Protein AF-A0A415ZIB2-F1 (afdb_monomer)

Solvent-accessible surface area (backbone atoms only — not comparable to full-atom values): 13198 Å² total; per-residue (Å²): 128,62,86,54,95,60,56,45,34,24,25,58,50,39,57,54,48,59,74,75,55,83,77,58,91,57,60,76,47,75,46,52,32,91,81,59,44,72,39,39,57,60,78,50,44,79,46,74,49,81,45,67,46,97,86,53,57,30,34,36,40,40,37,30,40,29,27,87,60,100,53,81,46,72,43,59,21,28,38,37,36,24,68,44,52,63,76,63,40,56,50,48,54,53,45,48,50,52,52,50,50,52,53,46,53,50,53,42,72,77,42,40,60,42,18,49,45,48,32,32,42,41,25,27,20,42,94,91,65,50,74,79,51,74,47,80,25,85,39,70,85,61,35,53,62,48,48,68,56,37,50,75,81,17,72,27,25,42,41,31,38,45,64,82,73,46,55,38,23,36,34,72,42,98,85,73,46,81,44,81,28,76,38,64,66,59,42,52,47,59,48,54,54,51,48,52,59,46,46,75,73,54,70,78,82,71,80,79,80,80,79,81,82,84,82,87,89,82,90,79,88,85,82,87,80,89,86,131

Mean predicted aligned error: 10.61 Å

Sequence (228 aa):
MRTQQNPYMTGDFFTMICKQIEFPKIVETSVPDAKSRPITRADGVFYSRIDQNWTGDSIRLDVWLEYPAPKNRAVRLGTFLTRGRGPHAMRDMARLMADFMYVAGRFIKTHPEDFQWEGYRVSGITEDGTSSGTVYCDRVCTAMPQVVKLLKTNPYVQFFDDKEQEACYFRMGTNGMLSEYGTLEACQKAAQDAIRESEAKNPAESPEEECRPEAEETAKEEKEESEK

Secondary structure (DSSP, 8-state):
----SSPPBHHHHHHHHHTTSPPPTT--EEEE-SS--B---TTPEEEEEEEE-TTSS-EEEEEEEEE-SSS-EEEEEEEEEE---HHHHHHHHHHHHHHHHHHHHHHHHH-GGGG--SSEEEEEE-TTS-EEEEEEESSHHHHHHHHHHHTTT-SEEEEEETTTTEEEEEEE-TTS-EEEESSHHHHHHHHHHHHHHHHTTSPPPPPP--PPPP--------------

Radius of gyration: 34.83 Å; Cα contacts (8 Å, |Δi|>4): 361; chains: 1; bounding box: 124×32×78 Å

Foldseek 3Di:
DAPDPFFDKLQNLLVVLVVVDDADPQWPDKFFDPVIDGQAALQWDKDWDWDQDPVQQKIKIWIWTFDPPPHTDTDTSIMTMGSDGDDVVVVSSVVVSVSSNVSSNVVCVVRVVSNHQFFKKKFAAALVRDTPDIDTDRDPVRRVVVQLVSLVPHQKMWMAGSNVRAIKMWGQDPVRDIDIGRDPVVSSVVVVVSVVVVCVVPPDDDDPPDDDDDDDDDDDDDDDDDDD

pLDDT: mean 85.43, std 17.57, range [32.5, 98.0]

Nearest PDB structures (foldseek):
  8gpw-assembly1_B  TM=4.541E-01  e=5.951E-01  Klebsiella pneumoniae
  7lc4-assembly1_A  TM=4.498E-01  e=5.618E-01  Pseudomonas aeruginosa
  7atm-assembly1_A  TM=3.953E-01  e=7.076E-01  Pseudomonas aeruginosa PAO1
  6vot-assembly1_A  TM=3.333E-01  e=1.000E+00  Pseudomonas aeruginosa
  4pn1-assembly3_A  TM=1.105E-01  e=8.968E+00  Schizosaccharomyces pombe

Structure (mmCIF, N/CA/C/O backbone):
data_AF-A0A415ZIB2-F1
#
_entry.id   AF-A0A415ZIB2-F1
#
loop_
_atom_site.group_PDB
_atom_site.id
_atom_site.type_symbol
_atom_site.label_atom_id
_atom_site.label_alt_id
_atom_site.label_comp_id
_atom_site.label_asym_id
_atom_site.label_entity_id
_atom_site.label_seq_id
_atom_site.pdbx_PDB_ins_code
_atom_site.Cartn_x
_atom_site.Cartn_y
_atom_site.Cartn_z
_atom_site.occupancy
_atom_site.B_iso_or_equiv
_atom_site.auth_seq_id
_atom_site.auth_comp_id
_atom_site.auth_asym_id
_atom_site.auth_atom_id
_atom_site.pdbx_PDB_model_num
ATOM 1 N N . MET A 1 1 ? -9.506 -10.131 1.964 1.00 63.78 1 MET A N 1
ATOM 2 C CA . MET A 1 1 ? -8.752 -10.702 3.105 1.00 63.78 1 MET A CA 1
ATOM 3 C C . MET A 1 1 ? -7.304 -10.837 2.682 1.00 63.78 1 MET A C 1
ATOM 5 O O . MET A 1 1 ? -7.093 -11.137 1.511 1.00 63.78 1 MET A O 1
ATOM 9 N N . ARG A 1 2 ? -6.334 -10.640 3.593 1.00 79.75 2 ARG A N 1
ATOM 10 C CA . ARG A 1 2 ? -4.908 -10.743 3.235 1.00 79.75 2 ARG A CA 1
ATOM 11 C C . ARG A 1 2 ? -4.611 -12.114 2.630 1.00 79.75 2 ARG A C 1
ATOM 13 O O . ARG A 1 2 ? -4.976 -13.134 3.212 1.00 79.75 2 ARG A O 1
ATOM 20 N N . THR A 1 3 ? -3.959 -12.120 1.474 1.00 83.38 3 THR A N 1
ATOM 21 C CA . THR A 1 3 ? -3.358 -13.311 0.865 1.00 83.38 3 THR A CA 1
ATOM 22 C C . THR A 1 3 ? -1.934 -13.522 1.379 1.00 83.38 3 THR A C 1
ATOM 24 O O . THR A 1 3 ? -1.457 -14.655 1.430 1.00 83.38 3 THR A O 1
ATOM 27 N N . GLN A 1 4 ? -1.258 -12.442 1.788 1.00 84.81 4 GLN A N 1
ATOM 28 C CA . GLN A 1 4 ? 0.107 -12.471 2.297 1.00 84.81 4 GLN A CA 1
ATOM 29 C C . GLN A 1 4 ? 0.151 -12.606 3.822 1.00 84.81 4 GLN A C 1
ATOM 31 O O . GLN A 1 4 ? -0.577 -11.939 4.554 1.00 84.81 4 GLN A O 1
ATOM 36 N N . GLN A 1 5 ? 1.073 -13.442 4.306 1.00 86.69 5 GLN A N 1
ATOM 37 C CA . GLN A 1 5 ? 1.375 -13.595 5.737 1.00 86.69 5 GLN A CA 1
ATOM 38 C C . GLN A 1 5 ? 2.375 -12.551 6.261 1.00 86.69 5 GLN A C 1
ATOM 40 O O . GLN A 1 5 ? 2.518 -12.399 7.468 1.00 86.69 5 GLN A O 1
ATOM 45 N N . ASN A 1 6 ? 3.076 -11.851 5.365 1.00 89.81 6 ASN A N 1
ATOM 46 C CA . ASN A 1 6 ? 4.077 -10.831 5.677 1.00 89.81 6 ASN A CA 1
ATOM 47 C C . ASN A 1 6 ? 3.995 -9.691 4.642 1.00 89.81 6 ASN A C 1
ATOM 49 O O . ASN A 1 6 ? 3.543 -9.941 3.521 1.00 89.81 6 ASN A O 1
ATOM 53 N N . PRO A 1 7 ? 4.475 -8.472 4.952 1.00 92.88 7 PRO A N 1
ATOM 54 C CA . PRO A 1 7 ? 4.560 -7.395 3.969 1.00 92.88 7 PRO A CA 1
ATOM 55 C C . PRO A 1 7 ? 5.427 -7.781 2.764 1.00 92.88 7 PRO A C 1
ATOM 57 O O . PRO A 1 7 ? 6.513 -8.343 2.929 1.00 92.88 7 PRO A O 1
ATOM 60 N N . TYR A 1 8 ? 5.004 -7.404 1.555 1.00 94.94 8 TYR A N 1
ATOM 61 C CA . TYR A 1 8 ? 5.841 -7.538 0.361 1.00 94.94 8 TYR A CA 1
ATOM 62 C C . TYR A 1 8 ? 7.159 -6.776 0.534 1.00 94.94 8 TYR A C 1
ATOM 64 O O . TYR A 1 8 ? 7.156 -5.583 0.829 1.00 94.94 8 TYR A O 1
ATOM 72 N N . MET A 1 9 ? 8.294 -7.424 0.288 1.00 95.19 9 MET A N 1
ATOM 73 C CA . MET A 1 9 ? 9.591 -6.746 0.251 1.00 95.19 9 MET A CA 1
ATOM 74 C C . MET A 1 9 ? 9.794 -6.054 -1.107 1.00 95.19 9 MET A C 1
ATOM 76 O O . MET A 1 9 ? 9.383 -6.580 -2.142 1.00 95.19 9 MET A O 1
ATOM 80 N N . THR A 1 10 ? 10.431 -4.879 -1.141 1.00 95.19 10 THR A N 1
ATOM 81 C CA . THR A 1 10 ? 10.502 -4.044 -2.357 1.00 95.19 10 THR A CA 1
ATOM 82 C C . THR A 1 10 ? 11.149 -4.733 -3.554 1.00 95.19 10 THR A C 1
ATOM 84 O O . THR A 1 10 ? 10.656 -4.577 -4.672 1.00 95.19 10 THR A O 1
ATOM 87 N N . GLY A 1 11 ? 12.203 -5.524 -3.333 1.00 94.50 11 GLY A N 1
ATOM 88 C CA . GLY A 1 11 ? 12.846 -6.298 -4.396 1.00 94.50 11 GLY A CA 1
ATOM 89 C C . GLY A 1 11 ? 11.979 -7.443 -4.932 1.00 94.50 11 GLY A C 1
ATOM 90 O O . GLY A 1 11 ? 11.960 -7.691 -6.140 1.00 94.50 11 GLY A O 1
ATOM 91 N N . ASP A 1 12 ? 11.203 -8.094 -4.063 1.00 95.19 12 ASP A N 1
ATOM 92 C CA . ASP A 1 12 ? 10.299 -9.183 -4.446 1.00 95.19 12 ASP A CA 1
ATOM 93 C C . ASP A 1 12 ? 9.076 -8.642 -5.187 1.00 95.19 12 ASP A C 1
ATOM 95 O O . ASP A 1 12 ? 8.708 -9.173 -6.234 1.00 95.19 12 ASP A O 1
ATOM 99 N N . PHE A 1 13 ? 8.507 -7.524 -4.722 1.00 96.81 13 PHE A N 1
ATOM 100 C CA . PHE A 1 13 ? 7.438 -6.806 -5.418 1.00 96.81 13 PHE A CA 1
ATOM 101 C C . PHE A 1 13 ? 7.885 -6.335 -6.809 1.00 96.81 13 PHE A C 1
ATOM 103 O O . PHE A 1 13 ? 7.198 -6.602 -7.793 1.00 96.81 13 PHE A O 1
ATOM 110 N N . PHE A 1 14 ? 9.068 -5.718 -6.924 1.00 97.62 14 PHE A N 1
ATOM 111 C CA . PHE A 1 14 ? 9.652 -5.345 -8.217 1.00 97.62 14 PHE A CA 1
ATOM 112 C C . PHE A 1 14 ? 9.785 -6.555 -9.151 1.00 97.62 14 PHE A C 1
ATOM 114 O O . PHE A 1 14 ? 9.327 -6.511 -10.293 1.00 97.62 14 PHE A O 1
ATOM 121 N N . THR A 1 15 ? 10.351 -7.656 -8.652 1.00 97.06 15 THR A N 1
ATOM 122 C CA . THR A 1 15 ? 10.557 -8.898 -9.416 1.00 97.06 15 THR A CA 1
ATOM 123 C C . THR A 1 15 ? 9.233 -9.568 -9.807 1.00 97.06 15 THR A C 1
ATOM 125 O O . THR A 1 15 ? 9.143 -10.197 -10.860 1.00 97.06 15 THR A O 1
ATOM 128 N N . MET A 1 16 ? 8.194 -9.430 -8.984 1.00 96.81 16 MET A N 1
ATOM 129 C CA . MET A 1 16 ? 6.848 -9.948 -9.225 1.00 96.81 16 MET A CA 1
ATOM 130 C C . MET A 1 16 ? 6.112 -9.140 -10.306 1.00 96.81 16 MET A C 1
ATOM 132 O O . MET A 1 16 ? 5.567 -9.740 -11.231 1.00 96.81 16 MET A O 1
ATOM 136 N N . ILE A 1 17 ? 6.178 -7.803 -10.271 1.00 97.88 17 ILE A N 1
ATOM 137 C CA . ILE A 1 17 ? 5.617 -6.942 -11.329 1.00 97.88 17 ILE A CA 1
ATOM 138 C C . ILE A 1 17 ? 6.385 -7.102 -12.649 1.00 97.88 17 ILE A C 1
ATOM 140 O O . ILE A 1 17 ? 5.765 -7.159 -13.708 1.00 97.88 17 ILE A O 1
ATOM 144 N N . CYS A 1 18 ? 7.712 -7.271 -12.613 1.00 97.62 18 CYS A N 1
ATOM 145 C CA . CYS A 1 18 ? 8.517 -7.524 -13.816 1.00 97.62 18 CYS A CA 1
ATOM 146 C C . CYS A 1 18 ? 8.092 -8.786 -14.592 1.00 97.62 18 CYS A C 1
ATOM 148 O O . CYS A 1 18 ? 8.326 -8.859 -15.792 1.00 97.62 18 CYS A O 1
ATOM 150 N N . LYS A 1 19 ? 7.443 -9.763 -13.943 1.00 97.06 19 LYS A N 1
ATOM 151 C CA . LYS A 1 19 ? 6.894 -10.969 -14.596 1.00 97.06 19 LYS A CA 1
ATOM 152 C C . LYS A 1 19 ? 5.526 -10.745 -15.260 1.00 97.06 19 LYS A C 1
ATOM 154 O O . LYS A 1 19 ? 5.019 -11.663 -15.897 1.00 97.06 19 LYS A O 1
ATOM 159 N N . GLN A 1 20 ? 4.920 -9.568 -15.092 1.00 97.12 20 GLN A N 1
ATOM 160 C CA . GLN A 1 20 ? 3.583 -9.217 -15.594 1.00 97.12 20 GLN A CA 1
ATOM 161 C C . GLN A 1 20 ? 3.601 -8.152 -16.707 1.00 97.12 20 GLN A C 1
ATOM 163 O O . GLN A 1 20 ? 2.538 -7.736 -17.164 1.00 97.12 20 GLN A O 1
ATOM 168 N N . ILE A 1 21 ? 4.783 -7.702 -17.144 1.00 96.56 21 ILE A N 1
ATOM 169 C CA . ILE A 1 21 ? 4.961 -6.685 -18.193 1.00 96.56 21 ILE A CA 1
ATOM 170 C C . ILE A 1 21 ? 5.890 -7.201 -19.296 1.00 96.56 21 ILE A C 1
ATOM 172 O O . ILE A 1 21 ? 6.821 -7.958 -19.028 1.00 96.56 21 ILE A O 1
ATOM 176 N N . GLU A 1 22 ? 5.659 -6.781 -20.541 1.00 95.25 22 GLU A N 1
ATOM 177 C CA . GLU A 1 22 ? 6.576 -7.076 -21.645 1.00 95.25 22 GLU A CA 1
ATOM 178 C C . GLU A 1 22 ? 7.779 -6.123 -21.590 1.00 95.25 22 GLU A C 1
ATOM 180 O O . GLU A 1 22 ? 7.625 -4.905 -21.504 1.00 95.25 22 GLU A O 1
ATOM 185 N N . PHE A 1 23 ? 8.997 -6.667 -21.635 1.00 95.00 23 PHE A N 1
ATOM 186 C CA . PHE A 1 23 ? 10.210 -5.852 -21.685 1.00 95.00 23 PHE A CA 1
ATOM 187 C C . PHE A 1 23 ? 10.530 -5.466 -23.137 1.00 95.00 23 PHE A C 1
ATOM 189 O O . PHE A 1 23 ? 10.667 -6.352 -23.986 1.00 95.00 23 PHE A O 1
ATOM 196 N N . PRO A 1 24 ? 10.765 -4.175 -23.441 1.00 94.38 24 PRO A N 1
ATOM 197 C CA . PRO A 1 24 ? 11.360 -3.780 -24.710 1.00 94.38 24 PRO A CA 1
ATOM 198 C C . PRO A 1 24 ? 12.691 -4.507 -24.939 1.00 94.38 24 PRO A C 1
ATOM 200 O O . PRO A 1 24 ? 13.533 -4.557 -24.045 1.00 94.38 24 PRO A O 1
ATOM 203 N N . LYS A 1 25 ? 12.930 -5.003 -26.161 1.00 95.00 25 LYS A N 1
ATOM 204 C CA . LYS A 1 25 ? 14.112 -5.823 -26.526 1.00 95.00 25 LYS A CA 1
ATOM 205 C C . LYS A 1 25 ? 15.481 -5.166 -26.279 1.00 95.00 25 LYS A C 1
ATOM 207 O O . LYS A 1 25 ? 16.504 -5.824 -26.419 1.00 95.00 25 LYS A O 1
ATOM 212 N N . ILE A 1 26 ? 15.504 -3.873 -25.956 1.00 94.19 26 ILE A N 1
ATOM 213 C CA . ILE A 1 26 ? 16.706 -3.128 -25.573 1.00 94.19 26 ILE A CA 1
ATOM 214 C C . ILE A 1 26 ? 17.100 -3.330 -24.102 1.00 94.19 26 ILE A C 1
ATOM 216 O O . ILE A 1 26 ? 18.241 -3.037 -23.754 1.00 94.19 26 ILE A O 1
ATOM 220 N N . VAL A 1 27 ? 16.188 -3.769 -23.227 1.00 96.25 27 VAL A N 1
ATOM 221 C CA . VAL A 1 27 ? 16.458 -3.945 -21.792 1.00 96.25 27 VAL A CA 1
ATOM 222 C C . VAL A 1 27 ? 17.421 -5.113 -21.611 1.00 96.25 27 VAL A C 1
ATOM 224 O O . VAL A 1 27 ? 17.086 -6.256 -21.908 1.00 96.25 27 VAL A O 1
ATOM 227 N N . GLU A 1 28 ? 18.619 -4.827 -21.109 1.00 95.25 28 GLU A N 1
ATOM 228 C CA . GLU A 1 28 ? 19.650 -5.845 -20.882 1.00 95.25 28 GLU A CA 1
ATOM 229 C C . GLU A 1 28 ? 19.491 -6.517 -19.515 1.00 95.25 28 GLU A C 1
ATOM 231 O O . GLU A 1 28 ? 19.853 -7.678 -19.342 1.00 95.25 28 GLU A O 1
ATOM 236 N N . THR A 1 29 ? 18.979 -5.782 -18.522 1.00 95.06 29 THR A N 1
ATOM 237 C CA . THR A 1 29 ? 18.743 -6.307 -17.175 1.00 95.06 29 THR A CA 1
ATOM 238 C C . THR A 1 29 ? 17.732 -5.465 -16.392 1.00 95.06 29 THR A C 1
ATOM 240 O O . THR A 1 29 ? 17.657 -4.242 -16.546 1.00 95.06 29 THR A O 1
ATOM 243 N N . SER A 1 30 ? 16.976 -6.141 -15.526 1.00 96.38 30 SER A N 1
ATOM 244 C CA . SER A 1 30 ? 16.147 -5.569 -14.465 1.00 96.38 30 SER A CA 1
ATOM 245 C C . SER A 1 30 ? 16.695 -6.029 -13.112 1.00 96.38 30 SER A C 1
ATOM 247 O O . SER A 1 30 ? 16.762 -7.232 -12.855 1.00 96.38 30 SER A O 1
ATOM 249 N N . VAL A 1 31 ? 17.069 -5.092 -12.245 1.00 96.62 31 VAL A N 1
ATOM 250 C CA . VAL A 1 31 ? 17.738 -5.356 -10.964 1.00 96.62 31 VAL A CA 1
ATOM 251 C C . VAL A 1 31 ? 16.868 -4.817 -9.817 1.00 96.62 31 VAL A C 1
ATOM 253 O O . VAL A 1 31 ? 16.607 -3.613 -9.798 1.00 96.62 31 VAL A O 1
ATOM 256 N N . PRO A 1 32 ? 16.404 -5.653 -8.867 1.00 97.06 32 PRO A N 1
ATOM 257 C CA . PRO A 1 32 ? 15.714 -5.178 -7.665 1.00 97.06 32 PRO A CA 1
ATOM 258 C C . PRO A 1 32 ? 16.660 -4.364 -6.770 1.00 97.06 32 PRO A C 1
ATOM 260 O O . PRO A 1 32 ? 17.875 -4.569 -6.796 1.00 97.06 32 PRO A O 1
ATOM 263 N N . ASP A 1 33 ? 16.134 -3.443 -5.956 1.00 93.94 33 ASP A N 1
ATOM 264 C CA . ASP A 1 33 ? 17.010 -2.653 -5.083 1.00 93.94 33 ASP A CA 1
ATOM 265 C C . ASP A 1 33 ? 17.642 -3.506 -3.970 1.00 93.94 33 ASP A C 1
ATOM 267 O O . ASP A 1 33 ? 16.963 -4.213 -3.223 1.00 93.94 33 ASP A O 1
ATOM 271 N N . ALA A 1 34 ? 18.966 -3.396 -3.830 1.00 89.00 34 ALA A N 1
ATOM 272 C CA . ALA A 1 34 ? 19.745 -4.182 -2.877 1.00 89.00 34 ALA A CA 1
ATOM 273 C C . ALA A 1 34 ? 19.431 -3.861 -1.402 1.00 89.00 34 ALA A C 1
ATOM 275 O O . ALA A 1 34 ? 19.746 -4.662 -0.524 1.00 89.00 34 ALA A O 1
ATOM 276 N N . LYS A 1 35 ? 18.814 -2.710 -1.097 1.00 89.56 35 LYS A N 1
ATOM 277 C CA . LYS A 1 35 ? 18.386 -2.331 0.260 1.00 89.56 35 LYS A CA 1
ATOM 278 C C . LYS A 1 35 ? 16.895 -2.609 0.446 1.00 89.56 35 LYS A C 1
ATOM 280 O O . LYS A 1 35 ? 16.150 -1.717 0.859 1.00 89.56 35 LYS A O 1
ATOM 285 N N . SER A 1 36 ? 16.498 -3.844 0.136 1.00 85.00 36 SER A N 1
ATOM 286 C CA . SER A 1 36 ? 15.122 -4.344 0.209 1.00 85.00 36 SER A CA 1
ATOM 287 C C . SER A 1 36 ? 14.453 -4.001 1.548 1.00 85.00 36 SER A C 1
ATOM 289 O O . SER A 1 36 ? 15.056 -4.153 2.613 1.00 85.00 36 SER A O 1
ATOM 291 N N . ARG A 1 37 ? 13.210 -3.506 1.504 1.00 91.31 37 ARG A N 1
ATOM 292 C CA . ARG A 1 37 ? 12.415 -3.113 2.687 1.00 91.31 37 ARG A CA 1
ATOM 293 C C . ARG A 1 37 ? 10.980 -3.616 2.562 1.00 91.31 37 ARG A C 1
ATOM 295 O O . ARG A 1 37 ? 10.519 -3.746 1.432 1.00 91.31 37 ARG A O 1
ATOM 302 N N . PRO A 1 38 ? 10.243 -3.806 3.667 1.00 93.00 38 PRO A N 1
ATOM 303 C CA . PRO A 1 38 ? 8.819 -4.099 3.587 1.00 93.00 38 PRO A CA 1
ATOM 304 C C . PRO A 1 38 ? 8.029 -2.902 3.024 1.00 93.00 38 PRO A C 1
ATOM 306 O O . PRO A 1 38 ? 8.335 -1.738 3.316 1.00 93.00 38 PRO A O 1
ATOM 309 N N . ILE A 1 39 ? 7.016 -3.208 2.216 1.00 93.06 39 ILE A N 1
ATOM 310 C CA . ILE A 1 39 ? 5.984 -2.308 1.695 1.00 93.06 39 ILE A CA 1
ATOM 311 C C . ILE A 1 39 ? 4.765 -2.464 2.608 1.00 93.06 39 ILE A C 1
ATOM 313 O O . ILE A 1 39 ? 4.066 -3.473 2.561 1.00 93.06 39 ILE A O 1
ATOM 317 N N . THR A 1 40 ? 4.555 -1.479 3.478 1.00 91.12 40 THR A N 1
ATOM 318 C CA . THR A 1 40 ? 3.659 -1.578 4.643 1.00 91.12 40 THR A CA 1
ATOM 319 C C . THR A 1 40 ? 2.428 -0.675 4.578 1.00 91.12 40 THR A C 1
ATOM 321 O O . THR A 1 40 ? 1.580 -0.747 5.468 1.00 91.12 40 THR A O 1
ATOM 324 N N . ARG A 1 41 ? 2.304 0.162 3.536 1.00 89.44 41 ARG A N 1
ATOM 325 C CA . ARG A 1 41 ? 1.105 0.970 3.265 1.00 89.44 41 ARG A CA 1
ATOM 326 C C . ARG A 1 41 ? 0.688 0.847 1.794 1.00 89.44 41 ARG A C 1
ATOM 328 O O . ARG A 1 41 ? 1.535 0.820 0.904 1.00 89.44 41 ARG A O 1
ATOM 335 N N . ALA A 1 42 ? -0.619 0.849 1.534 1.00 90.12 42 ALA A N 1
ATOM 336 C CA . ALA A 1 42 ? -1.190 0.819 0.182 1.00 90.12 42 ALA A CA 1
ATOM 337 C C . ALA A 1 42 ? -1.282 2.206 -0.495 1.00 90.12 42 ALA A C 1
ATOM 339 O O . ALA A 1 42 ? -1.643 2.293 -1.666 1.00 90.12 42 ALA A O 1
ATOM 340 N N . ASP A 1 43 ? -0.979 3.295 0.223 1.00 88.19 43 ASP A N 1
ATOM 341 C CA . ASP A 1 43 ? -1.128 4.688 -0.237 1.00 88.19 43 ASP A CA 1
ATOM 342 C C . ASP A 1 43 ? 0.143 5.286 -0.873 1.00 88.19 43 ASP A C 1
ATOM 344 O O . ASP A 1 43 ? 0.240 6.498 -1.069 1.00 88.19 43 ASP A O 1
ATOM 348 N N . GLY A 1 44 ? 1.129 4.443 -1.190 1.00 89.50 44 GLY A N 1
ATOM 349 C CA . GLY A 1 44 ? 2.369 4.864 -1.834 1.00 89.50 44 GLY A CA 1
ATOM 350 C C . GLY A 1 44 ? 2.153 5.346 -3.272 1.00 89.50 44 GLY A C 1
ATOM 351 O O . GLY A 1 44 ? 1.474 4.702 -4.072 1.00 89.50 44 GLY A O 1
ATOM 352 N N . VAL A 1 45 ? 2.786 6.463 -3.621 1.00 91.69 45 VAL A N 1
ATOM 353 C CA . VAL A 1 45 ? 2.787 7.034 -4.973 1.00 91.69 45 VAL A CA 1
ATOM 354 C C . VAL A 1 45 ? 4.020 6.540 -5.726 1.00 91.69 45 VAL A C 1
ATOM 356 O O . VAL A 1 45 ? 5.131 6.564 -5.197 1.00 91.69 45 VAL A O 1
ATOM 359 N N . PHE A 1 46 ? 3.849 6.087 -6.967 1.00 94.06 46 PHE A N 1
ATOM 360 C CA . PHE A 1 46 ? 4.974 5.655 -7.795 1.00 94.06 46 PHE A CA 1
ATOM 361 C C . PHE A 1 46 ? 5.736 6.852 -8.362 1.00 94.06 46 PHE A C 1
ATOM 363 O O . PHE A 1 46 ? 5.149 7.739 -8.980 1.00 94.06 46 PHE A O 1
ATOM 370 N N . TYR A 1 47 ? 7.058 6.817 -8.220 1.00 91.69 47 TYR A N 1
ATOM 371 C CA . TYR A 1 47 ? 7.987 7.772 -8.819 1.00 91.69 47 TYR A CA 1
ATOM 372 C C . TYR A 1 47 ? 9.016 7.042 -9.676 1.00 91.69 47 TYR A C 1
ATOM 374 O O . TYR A 1 47 ? 9.345 5.878 -9.440 1.00 91.69 47 TYR A O 1
ATOM 382 N N . SER A 1 48 ? 9.549 7.733 -10.674 1.00 94.31 48 SER A N 1
ATOM 383 C CA . SER A 1 48 ? 10.541 7.191 -11.597 1.00 94.31 48 SER A CA 1
ATOM 384 C C . SER A 1 48 ? 11.532 8.257 -12.043 1.00 94.31 48 SER A C 1
ATOM 386 O O . SER A 1 48 ? 11.305 9.459 -11.901 1.00 94.31 48 SER A O 1
ATOM 388 N N . ARG A 1 49 ? 12.658 7.802 -12.593 1.00 94.38 49 ARG A N 1
ATOM 389 C CA . ARG A 1 49 ? 13.692 8.660 -13.168 1.00 94.38 49 ARG A CA 1
ATOM 390 C C . ARG A 1 49 ? 14.358 7.929 -14.321 1.00 94.38 49 ARG A C 1
ATOM 392 O O . ARG A 1 49 ? 14.881 6.836 -14.124 1.00 94.38 49 ARG A O 1
ATOM 399 N N . ILE A 1 50 ? 14.349 8.546 -15.499 1.00 94.25 50 ILE A N 1
ATOM 400 C CA . ILE A 1 50 ? 15.103 8.075 -16.662 1.00 94.25 50 ILE A CA 1
ATOM 401 C C . ILE A 1 50 ? 16.347 8.954 -16.792 1.00 94.25 50 ILE A C 1
ATOM 403 O O . ILE A 1 50 ? 16.241 10.142 -17.087 1.00 94.25 50 ILE A O 1
ATOM 407 N N . ASP A 1 51 ? 17.514 8.364 -16.555 1.00 90.62 51 ASP A N 1
ATOM 408 C CA . ASP A 1 51 ? 18.822 8.986 -16.757 1.00 90.62 51 ASP A CA 1
ATOM 409 C C . ASP A 1 51 ? 19.489 8.412 -18.008 1.00 90.62 51 ASP A C 1
ATOM 411 O O . ASP A 1 51 ? 19.470 7.199 -18.214 1.00 90.62 51 ASP A O 1
ATOM 415 N N . GLN A 1 52 ? 20.183 9.254 -18.773 1.00 87.31 52 GLN A N 1
ATOM 416 C CA . GLN A 1 52 ? 21.272 8.805 -19.642 1.00 87.31 52 GLN A CA 1
ATOM 417 C C . GLN A 1 52 ? 22.603 9.077 -18.926 1.00 87.31 52 GLN A C 1
ATOM 419 O O . GLN A 1 52 ? 22.737 10.083 -18.224 1.00 87.31 52 GLN A O 1
ATOM 424 N N . ASN A 1 53 ? 23.588 8.187 -19.057 1.00 80.31 53 ASN A N 1
ATOM 425 C CA . ASN A 1 53 ? 24.914 8.429 -18.484 1.00 80.31 53 ASN A CA 1
ATOM 426 C C . ASN A 1 53 ? 25.673 9.532 -19.263 1.00 80.31 53 ASN A C 1
ATOM 428 O O . ASN A 1 53 ? 25.354 9.824 -20.414 1.00 80.31 53 ASN A O 1
ATOM 432 N N . TRP A 1 54 ? 26.700 10.142 -18.654 1.00 71.81 54 TRP A N 1
ATOM 433 C CA . TRP A 1 54 ? 27.419 11.288 -19.248 1.00 71.81 54 TRP A CA 1
ATOM 434 C C . TRP A 1 54 ? 28.057 10.995 -20.619 1.00 71.81 54 TRP A C 1
ATOM 436 O O . TRP A 1 54 ? 28.158 11.887 -21.454 1.00 71.81 54 TRP A O 1
ATOM 446 N N . THR A 1 55 ? 28.463 9.749 -20.879 1.00 77.12 55 THR A N 1
ATOM 447 C CA . THR A 1 55 ? 29.038 9.342 -22.173 1.00 77.12 55 THR A CA 1
ATOM 448 C C . THR A 1 55 ? 27.983 9.029 -23.242 1.00 77.12 55 THR A C 1
ATOM 450 O O . THR A 1 55 ? 28.329 8.780 -24.394 1.00 77.12 55 THR A O 1
ATOM 453 N N . GLY A 1 56 ? 26.695 9.024 -22.887 1.00 76.06 56 GLY A N 1
ATOM 454 C CA . GLY A 1 56 ? 25.592 8.674 -23.782 1.00 76.06 56 GLY A CA 1
ATOM 455 C C . GLY A 1 56 ? 25.468 7.176 -24.101 1.00 76.06 56 GLY A C 1
ATOM 456 O O . GLY A 1 56 ? 24.602 6.797 -24.894 1.00 76.06 56 GLY A O 1
ATOM 457 N N . ASP A 1 57 ? 26.310 6.331 -23.501 1.00 84.62 57 ASP A N 1
ATOM 458 C CA . ASP A 1 57 ? 26.415 4.894 -23.767 1.00 84.62 57 ASP A CA 1
ATOM 459 C C . ASP A 1 57 ? 25.277 4.048 -23.181 1.00 84.62 57 ASP A C 1
ATOM 461 O O . ASP A 1 57 ? 25.060 2.937 -23.665 1.00 84.62 57 ASP A O 1
ATOM 465 N N . SER A 1 58 ? 24.591 4.524 -22.137 1.00 90.75 58 SER A N 1
ATOM 466 C CA . SER A 1 58 ? 23.530 3.770 -21.462 1.00 90.75 58 SER A CA 1
ATOM 467 C C . SER A 1 58 ? 22.400 4.639 -20.917 1.00 90.75 58 SER A C 1
ATOM 469 O O . SER A 1 58 ? 22.591 5.807 -20.568 1.00 90.75 58 SER A O 1
ATOM 471 N N . ILE A 1 59 ? 21.215 4.030 -20.823 1.00 94.75 59 ILE A N 1
ATOM 472 C CA . ILE A 1 59 ? 20.017 4.597 -20.199 1.00 94.75 59 ILE A CA 1
ATOM 473 C C . ILE A 1 59 ? 19.638 3.731 -18.993 1.00 94.75 59 ILE A C 1
ATOM 475 O O . ILE A 1 59 ? 19.643 2.498 -19.060 1.00 94.75 59 ILE A O 1
ATOM 479 N N . ARG A 1 60 ? 19.289 4.393 -17.890 1.00 95.06 60 ARG A N 1
ATOM 480 C CA . ARG A 1 60 ? 18.801 3.798 -16.646 1.00 95.06 60 ARG A CA 1
ATOM 481 C C . ARG A 1 60 ? 17.398 4.312 -16.353 1.00 95.06 60 ARG A C 1
ATOM 483 O O . ARG A 1 60 ? 17.212 5.521 -16.260 1.00 95.06 60 ARG A O 1
ATOM 490 N N . LEU A 1 61 ? 16.450 3.405 -16.139 1.00 97.00 61 LEU A N 1
ATOM 491 C CA . LEU A 1 61 ? 15.160 3.708 -15.518 1.00 97.00 61 LEU A CA 1
ATOM 492 C C . LEU A 1 61 ? 15.190 3.208 -14.073 1.00 97.00 61 LEU A C 1
ATOM 494 O O . LEU A 1 61 ? 15.233 2.004 -13.840 1.00 97.00 61 LEU A O 1
ATOM 498 N N . ASP A 1 62 ? 15.130 4.125 -13.118 1.00 96.44 62 ASP A N 1
ATOM 499 C CA . ASP A 1 62 ? 14.908 3.810 -11.708 1.00 96.44 62 ASP A CA 1
ATOM 500 C C . ASP A 1 62 ? 13.426 3.982 -11.351 1.00 96.44 62 ASP A C 1
ATOM 502 O O . ASP A 1 62 ? 12.769 4.897 -11.857 1.00 96.44 62 ASP A O 1
ATOM 506 N N . VAL A 1 63 ? 12.913 3.127 -10.458 1.00 97.12 63 VAL A N 1
ATOM 507 C CA . VAL A 1 63 ? 11.530 3.181 -9.950 1.00 97.12 63 VAL A CA 1
ATOM 508 C C . VAL A 1 63 ? 11.477 3.103 -8.421 1.00 97.12 63 VAL A C 1
ATOM 510 O O . VAL A 1 63 ? 12.176 2.306 -7.787 1.00 97.12 63 VAL A O 1
ATOM 513 N N . TRP A 1 64 ? 10.613 3.926 -7.828 1.00 95.50 64 TRP A N 1
ATOM 514 C CA . TRP A 1 64 ? 10.396 4.073 -6.389 1.00 95.50 64 TRP A CA 1
ATOM 515 C C . TRP A 1 64 ? 8.905 4.070 -6.044 1.00 95.50 64 TRP A C 1
ATOM 517 O O . TRP A 1 64 ? 8.052 4.372 -6.878 1.00 95.50 64 TRP A O 1
ATOM 527 N N . LEU A 1 65 ? 8.627 3.807 -4.771 1.00 94.12 65 LEU A N 1
ATOM 528 C CA . LEU A 1 65 ? 7.351 4.054 -4.114 1.00 94.12 65 LEU A CA 1
ATOM 529 C C . LEU A 1 65 ? 7.585 5.073 -2.988 1.00 94.12 65 LEU A C 1
ATOM 531 O O . LEU A 1 65 ? 8.432 4.842 -2.124 1.00 94.12 65 LEU A O 1
ATOM 535 N N . GLU A 1 66 ? 6.890 6.207 -3.013 1.00 91.88 66 GLU A N 1
ATOM 536 C CA . GLU A 1 66 ? 7.025 7.289 -2.033 1.00 91.88 66 GLU A CA 1
ATOM 537 C C . GLU A 1 66 ? 5.742 7.470 -1.223 1.00 91.88 66 GLU A C 1
ATOM 539 O O . GLU A 1 66 ? 4.647 7.565 -1.773 1.00 91.88 66 GLU A O 1
ATOM 544 N N . TYR A 1 67 ? 5.891 7.548 0.099 1.00 87.38 67 TYR A N 1
ATOM 545 C CA . TYR A 1 67 ? 4.784 7.792 1.023 1.00 87.38 67 TYR A CA 1
ATOM 546 C C . TYR A 1 67 ? 4.782 9.252 1.491 1.00 87.38 67 TYR A C 1
ATOM 548 O O . TYR A 1 67 ? 5.838 9.737 1.910 1.00 87.38 67 TYR A O 1
ATOM 556 N N . PRO A 1 68 ? 3.625 9.943 1.501 1.00 74.38 68 PRO A N 1
ATOM 557 C CA . PRO A 1 68 ? 3.525 11.346 1.915 1.00 74.38 68 PRO A CA 1
ATOM 558 C C . PRO A 1 68 ? 3.620 11.549 3.440 1.00 74.38 68 PRO A C 1
ATOM 560 O O . PRO A 1 68 ? 3.598 12.681 3.920 1.00 74.38 68 PRO A O 1
ATOM 563 N N . ALA A 1 69 ? 3.677 10.469 4.226 1.00 71.88 69 ALA A N 1
ATOM 564 C CA . ALA A 1 69 ? 3.626 10.501 5.684 1.00 71.88 69 ALA A CA 1
ATOM 565 C C . ALA A 1 69 ? 4.339 9.288 6.315 1.00 71.88 69 ALA A C 1
ATOM 567 O O . ALA A 1 69 ? 4.414 8.238 5.679 1.00 71.88 69 ALA A O 1
ATOM 568 N N . PRO A 1 70 ? 4.842 9.394 7.565 1.00 58.53 70 PRO A N 1
ATOM 569 C CA . PRO A 1 70 ? 4.967 10.612 8.382 1.00 58.53 70 PRO A CA 1
ATOM 570 C C . PRO A 1 70 ? 6.117 11.541 7.940 1.00 58.53 70 PRO A C 1
ATOM 572 O O . PRO A 1 70 ? 6.247 12.648 8.455 1.00 58.53 70 PRO A O 1
ATOM 575 N N . LYS A 1 71 ? 6.940 11.106 6.979 1.00 66.81 71 LYS A N 1
ATOM 576 C CA . LYS A 1 71 ? 7.879 11.916 6.186 1.00 66.81 71 LYS A CA 1
ATOM 577 C C . LYS A 1 71 ? 7.915 11.345 4.770 1.00 66.81 71 LYS A C 1
ATOM 579 O O . LYS A 1 71 ? 7.788 10.129 4.640 1.00 66.81 71 LYS A O 1
ATOM 584 N N . ASN A 1 72 ? 8.178 12.181 3.764 1.00 68.31 72 ASN A N 1
ATOM 585 C CA . ASN A 1 72 ? 8.460 11.761 2.388 1.00 68.31 72 ASN A CA 1
ATOM 586 C C . ASN A 1 72 ? 9.548 10.676 2.359 1.00 68.31 72 ASN A C 1
ATOM 588 O O . ASN A 1 72 ? 10.739 10.950 2.523 1.00 68.31 72 ASN A O 1
ATOM 592 N N . ARG A 1 73 ? 9.118 9.420 2.212 1.00 78.62 73 ARG A N 1
ATOM 593 C CA . ARG A 1 73 ? 9.977 8.231 2.244 1.00 78.62 73 ARG A CA 1
ATOM 594 C C . ARG A 1 73 ? 9.864 7.517 0.906 1.00 78.62 73 ARG A C 1
ATOM 596 O O . ARG A 1 73 ? 9.111 6.557 0.777 1.00 78.62 73 ARG A O 1
ATOM 603 N N . ALA A 1 74 ? 10.645 7.973 -0.068 1.00 87.12 74 ALA A N 1
ATOM 604 C CA . ALA A 1 74 ? 10.889 7.216 -1.287 1.00 87.12 74 ALA A CA 1
ATOM 605 C C . ALA A 1 74 ? 11.680 5.940 -0.951 1.00 87.12 74 ALA A C 1
ATOM 607 O O . ALA A 1 74 ? 12.779 5.996 -0.390 1.00 87.12 74 ALA A O 1
ATOM 608 N N . VAL A 1 75 ? 11.128 4.778 -1.293 1.00 90.69 75 VAL A N 1
ATOM 609 C CA . VAL A 1 75 ? 11.805 3.479 -1.227 1.00 90.69 75 VAL A CA 1
ATOM 610 C C . VAL A 1 75 ? 11.968 2.960 -2.649 1.00 90.69 75 VAL A C 1
ATOM 612 O O . VAL A 1 75 ? 11.004 2.903 -3.408 1.00 90.69 75 VAL A O 1
ATOM 615 N N . ARG A 1 76 ? 13.198 2.616 -3.035 1.00 94.12 76 ARG A N 1
ATOM 616 C CA . ARG A 1 76 ? 13.497 2.119 -4.382 1.00 94.12 76 ARG A CA 1
ATOM 617 C C . ARG A 1 76 ? 12.991 0.685 -4.511 1.00 94.12 76 ARG A C 1
ATOM 619 O O . ARG A 1 76 ? 13.170 -0.122 -3.599 1.00 94.12 76 ARG A O 1
ATOM 626 N N . LEU A 1 77 ? 12.335 0.400 -5.629 1.00 96.81 77 LEU A N 1
ATOM 627 C CA . LEU A 1 77 ? 11.827 -0.930 -5.959 1.00 96.81 77 LEU A CA 1
ATOM 628 C C . LEU A 1 77 ? 12.881 -1.689 -6.771 1.00 96.81 77 LEU A C 1
ATOM 630 O O . LEU A 1 77 ? 13.260 -2.807 -6.429 1.00 96.81 77 LEU A O 1
ATOM 634 N N . GLY A 1 78 ? 13.423 -1.029 -7.795 1.00 96.88 78 GLY A N 1
ATOM 635 C CA . GLY A 1 78 ? 14.466 -1.579 -8.647 1.00 96.88 78 GLY A CA 1
ATOM 636 C C . GLY A 1 78 ? 14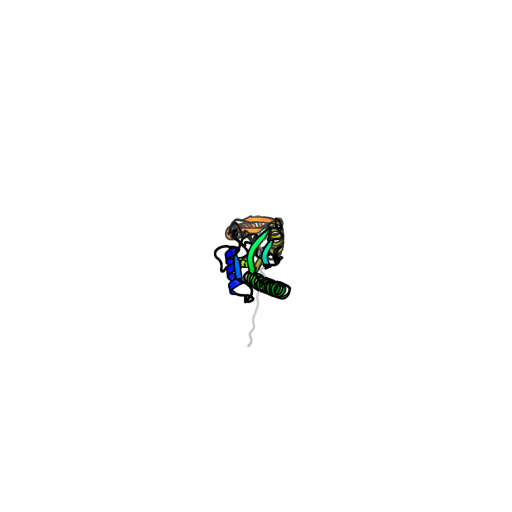.887 -0.628 -9.762 1.00 96.88 78 GLY A C 1
ATOM 637 O O . GLY A 1 78 ? 14.695 0.592 -9.692 1.00 96.88 78 GLY A O 1
ATOM 638 N N . THR A 1 79 ? 15.508 -1.205 -10.783 1.00 97.38 79 THR A N 1
ATOM 639 C CA . THR A 1 79 ? 16.199 -0.500 -11.861 1.00 97.38 79 THR A CA 1
ATOM 640 C C . THR A 1 79 ? 16.171 -1.321 -13.144 1.00 97.38 79 THR A C 1
ATOM 642 O O . THR A 1 79 ? 16.426 -2.520 -13.107 1.00 97.38 79 THR A O 1
ATOM 645 N N . PHE A 1 80 ? 15.958 -0.677 -14.288 1.00 97.44 80 PHE A N 1
ATOM 646 C CA . PHE A 1 80 ? 16.145 -1.260 -15.617 1.00 97.44 80 PHE A CA 1
ATOM 647 C C . PHE A 1 80 ? 17.323 -0.576 -16.315 1.00 97.44 80 PHE A C 1
ATOM 649 O O . PHE A 1 80 ? 17.460 0.650 -16.244 1.00 97.44 80 PHE A O 1
ATOM 656 N N . LEU A 1 81 ? 18.165 -1.354 -16.995 1.00 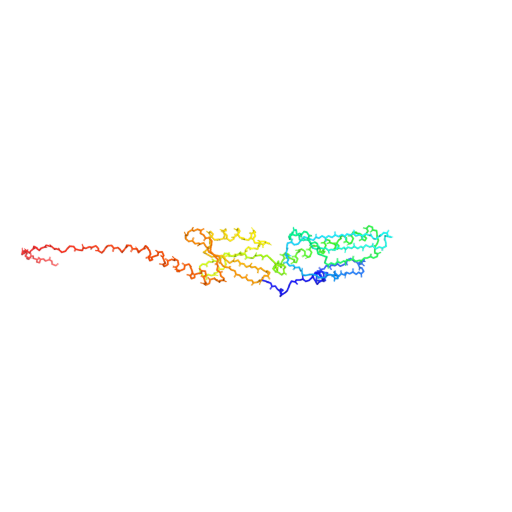95.75 81 LEU A N 1
ATOM 657 C CA . LEU A 1 81 ? 19.361 -0.866 -17.688 1.00 95.75 81 LEU A CA 1
ATOM 658 C C . LEU A 1 81 ? 19.370 -1.283 -19.161 1.00 95.75 81 LEU A C 1
ATOM 660 O O . LEU A 1 81 ? 18.968 -2.393 -19.516 1.00 95.75 81 LEU A O 1
ATOM 664 N N . THR A 1 82 ? 19.888 -0.398 -20.011 1.00 95.31 82 THR A N 1
ATOM 665 C CA . THR A 1 82 ? 20.146 -0.671 -21.428 1.00 95.31 82 THR A CA 1
ATOM 666 C C . THR A 1 82 ? 21.376 0.087 -21.930 1.00 95.31 82 THR A C 1
ATOM 668 O O . THR A 1 82 ? 21.611 1.226 -21.524 1.00 95.31 82 THR A O 1
ATOM 671 N N . ARG A 1 83 ? 22.136 -0.511 -22.859 1.00 93.81 83 ARG A N 1
ATOM 672 C CA . ARG A 1 83 ? 23.135 0.177 -23.709 1.00 93.81 83 ARG A CA 1
ATOM 673 C C . ARG A 1 83 ? 22.530 0.789 -24.985 1.00 93.81 83 ARG A C 1
ATOM 675 O O . ARG A 1 83 ? 23.256 1.298 -25.841 1.00 93.81 83 ARG A O 1
ATOM 682 N N . GLY A 1 84 ? 21.206 0.714 -25.137 1.00 86.56 84 GLY A N 1
ATOM 683 C CA . GLY A 1 84 ? 20.448 1.402 -26.177 1.00 86.56 84 GLY A CA 1
ATOM 684 C C . GLY A 1 84 ? 20.573 2.919 -26.039 1.00 86.56 84 GLY A C 1
ATOM 685 O O . GLY A 1 84 ? 20.665 3.450 -24.933 1.00 86.56 84 GLY A O 1
ATOM 686 N N . ARG A 1 85 ? 20.601 3.626 -27.174 1.00 84.88 85 ARG A N 1
ATOM 687 C CA . ARG A 1 85 ? 20.988 5.044 -27.239 1.00 84.88 85 ARG A CA 1
ATOM 688 C C . ARG A 1 85 ? 19.960 5.888 -27.980 1.00 84.88 85 ARG A C 1
ATOM 690 O O . ARG A 1 85 ? 19.264 5.410 -28.876 1.00 84.88 85 ARG A O 1
ATOM 697 N N . GLY A 1 86 ? 19.930 7.176 -27.648 1.00 87.81 86 GLY A N 1
ATOM 698 C CA . GLY A 1 86 ? 19.164 8.181 -28.381 1.00 87.81 86 GLY A CA 1
ATOM 699 C C . GLY A 1 86 ? 17.635 8.064 -28.241 1.00 87.81 86 GLY A C 1
ATOM 700 O O . GLY A 1 86 ? 17.124 7.321 -27.398 1.00 87.81 86 GLY A O 1
ATOM 701 N N . PRO A 1 87 ? 16.872 8.815 -29.063 1.00 90.44 87 PRO A N 1
ATOM 702 C CA . PRO A 1 87 ? 15.448 9.058 -28.817 1.00 90.44 87 PRO A CA 1
ATOM 703 C C . PRO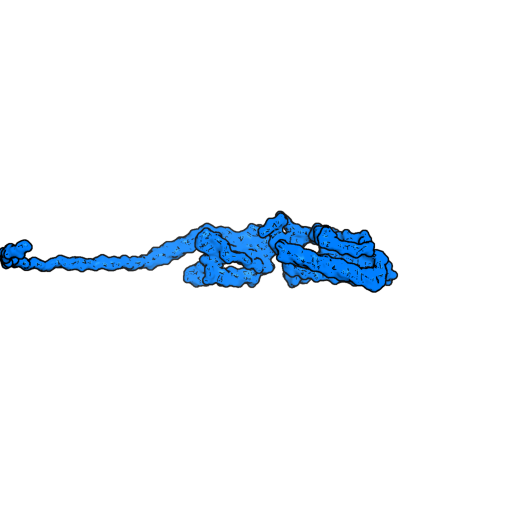 A 1 87 ? 14.536 7.829 -28.876 1.00 90.44 87 PRO A C 1
ATOM 705 O O . PRO A 1 87 ? 13.456 7.859 -28.296 1.00 90.44 87 PRO A O 1
ATOM 708 N N . HIS A 1 88 ? 14.919 6.759 -29.576 1.00 93.31 88 HIS A N 1
ATOM 709 C CA . HIS A 1 88 ? 14.110 5.535 -29.622 1.00 93.31 88 HIS A CA 1
ATOM 710 C C . HIS A 1 88 ? 14.234 4.746 -28.318 1.00 93.31 88 HIS A C 1
ATOM 712 O O . HIS A 1 88 ? 13.219 4.482 -27.681 1.00 93.31 88 HIS A O 1
ATOM 718 N N . ALA A 1 89 ? 15.462 4.511 -27.846 1.00 93.75 89 ALA A N 1
ATOM 719 C CA . ALA A 1 89 ? 15.685 3.836 -26.573 1.00 93.75 89 ALA A CA 1
ATOM 720 C C . ALA A 1 89 ? 15.077 4.609 -25.386 1.00 93.75 89 ALA A C 1
ATOM 722 O O . ALA A 1 89 ? 14.443 4.007 -24.526 1.00 93.75 89 ALA A O 1
ATOM 723 N N . MET A 1 90 ? 15.160 5.947 -25.385 1.00 93.06 90 MET A N 1
ATOM 724 C CA . MET A 1 90 ? 14.486 6.782 -24.377 1.00 93.06 90 MET A CA 1
ATOM 725 C C . MET A 1 90 ? 12.956 6.604 -24.375 1.00 93.06 90 MET A C 1
ATOM 727 O O . MET A 1 90 ? 12.354 6.539 -23.306 1.00 93.06 90 MET A O 1
ATOM 731 N N . ARG A 1 91 ? 12.314 6.496 -25.550 1.00 95.56 91 ARG A N 1
ATOM 732 C CA . ARG A 1 91 ? 10.859 6.264 -25.655 1.00 95.56 91 ARG A CA 1
ATOM 733 C C . ARG A 1 91 ? 10.460 4.868 -25.187 1.00 95.56 91 ARG A C 1
ATOM 735 O O . ARG A 1 91 ? 9.436 4.733 -24.530 1.00 95.56 91 ARG A O 1
ATOM 742 N N . ASP A 1 92 ? 11.255 3.851 -25.495 1.00 97.06 92 ASP A N 1
ATOM 743 C CA . ASP A 1 92 ? 10.962 2.476 -25.083 1.00 97.06 92 ASP A CA 1
ATOM 744 C C . ASP A 1 92 ? 11.163 2.275 -23.572 1.00 97.06 92 ASP A C 1
ATOM 746 O O . ASP A 1 92 ? 10.331 1.645 -22.924 1.00 97.06 92 ASP A O 1
ATOM 750 N N . MET A 1 93 ? 12.168 2.921 -22.970 1.00 96.75 93 MET A N 1
ATOM 751 C CA . MET A 1 93 ? 12.299 2.987 -21.507 1.00 96.75 93 MET A CA 1
ATOM 752 C C . MET A 1 93 ? 11.148 3.785 -20.859 1.00 96.75 93 MET A C 1
ATOM 754 O O . MET A 1 93 ? 10.687 3.428 -19.778 1.00 96.75 93 MET A O 1
ATOM 758 N N . ALA A 1 94 ? 10.627 4.827 -21.520 1.00 96.06 94 ALA A N 1
ATOM 759 C CA . ALA A 1 94 ? 9.455 5.574 -21.045 1.00 96.06 94 ALA A CA 1
ATOM 760 C C . ALA A 1 94 ? 8.127 4.799 -21.174 1.00 96.06 94 ALA A C 1
ATOM 762 O O . ALA A 1 94 ? 7.226 5.017 -20.366 1.00 96.06 94 ALA A O 1
ATOM 763 N N . ARG A 1 95 ? 8.010 3.871 -22.136 1.00 97.44 95 ARG A N 1
ATOM 764 C CA . ARG A 1 95 ? 6.900 2.901 -22.215 1.00 97.44 95 ARG A CA 1
ATOM 765 C C . ARG A 1 95 ? 6.954 1.930 -21.040 1.00 97.44 95 ARG A C 1
ATOM 767 O O . ARG A 1 95 ? 6.049 1.945 -20.217 1.00 97.44 95 ARG A O 1
ATOM 774 N N . LEU A 1 96 ? 8.085 1.239 -20.875 1.00 98.00 96 LEU A N 1
ATOM 775 C CA . LEU A 1 96 ? 8.339 0.310 -19.765 1.00 98.00 96 LEU A CA 1
ATOM 776 C C . LEU A 1 96 ? 8.048 0.929 -18.385 1.00 98.00 96 LEU A C 1
ATOM 778 O O . LEU A 1 96 ? 7.490 0.274 -17.510 1.00 98.00 96 LEU A O 1
ATOM 782 N N . MET A 1 97 ? 8.401 2.204 -18.201 1.00 97.56 97 MET A N 1
ATOM 783 C CA . MET A 1 97 ? 8.071 2.993 -17.011 1.00 97.56 97 MET A CA 1
ATOM 784 C C . MET A 1 97 ? 6.556 3.104 -16.780 1.00 97.56 97 MET A C 1
ATOM 786 O O . MET A 1 97 ? 6.095 2.860 -15.666 1.00 97.56 97 MET A O 1
ATOM 790 N N . ALA A 1 98 ? 5.790 3.462 -17.813 1.00 97.25 98 ALA A N 1
ATOM 791 C CA . ALA A 1 98 ? 4.337 3.576 -17.739 1.00 97.25 98 ALA A CA 1
ATOM 792 C C . ALA A 1 98 ? 3.666 2.209 -17.519 1.00 97.25 98 ALA A C 1
ATOM 794 O O . ALA A 1 98 ? 2.775 2.103 -16.678 1.00 97.25 98 ALA A O 1
ATOM 795 N N . ASP A 1 99 ? 4.137 1.165 -18.205 1.00 98.00 99 ASP A N 1
ATOM 796 C CA . ASP A 1 99 ? 3.619 -0.201 -18.083 1.00 98.00 99 ASP A CA 1
ATOM 797 C C . ASP A 1 99 ? 3.862 -0.765 -16.671 1.00 98.00 99 ASP A C 1
ATOM 799 O O . ASP A 1 99 ? 2.933 -1.259 -16.027 1.00 98.00 99 ASP A O 1
ATOM 803 N N . PHE A 1 100 ? 5.079 -0.602 -16.131 1.00 97.94 100 PHE A N 1
ATOM 804 C CA . PHE A 1 100 ? 5.406 -0.973 -14.750 1.00 97.94 100 PHE A CA 1
ATOM 805 C C . PHE A 1 100 ? 4.530 -0.216 -13.742 1.00 97.94 100 PHE A C 1
ATOM 807 O O . PHE A 1 100 ? 3.949 -0.835 -12.852 1.00 97.94 100 PHE A O 1
ATOM 814 N N . MET A 1 101 ? 4.401 1.110 -13.880 1.00 96.81 101 MET A N 1
ATOM 815 C CA . MET A 1 101 ? 3.573 1.935 -12.988 1.00 96.81 101 MET A CA 1
ATOM 816 C C . MET A 1 101 ? 2.092 1.543 -13.040 1.00 96.81 101 MET A C 1
ATOM 818 O O . MET A 1 101 ? 1.446 1.454 -11.994 1.00 96.81 101 MET A O 1
ATOM 822 N N . TYR A 1 102 ? 1.554 1.277 -14.233 1.00 97.12 102 TYR A N 1
ATOM 823 C CA . TYR A 1 102 ? 0.166 0.864 -14.414 1.00 97.12 102 TYR A CA 1
ATOM 824 C C . TYR A 1 102 ? -0.106 -0.502 -13.772 1.00 97.12 102 TYR A C 1
ATOM 826 O O . TYR A 1 102 ? -1.064 -0.635 -13.009 1.00 97.12 102 TYR A O 1
ATOM 834 N N . VAL A 1 103 ? 0.739 -1.507 -14.028 1.00 98.00 103 VAL A N 1
ATOM 835 C CA . VAL A 1 103 ? 0.548 -2.858 -13.477 1.00 98.00 103 VAL A CA 1
ATOM 836 C C . VAL A 1 103 ? 0.793 -2.885 -11.966 1.00 98.00 103 VAL A C 1
ATOM 838 O O . VAL A 1 103 ? -0.025 -3.448 -11.241 1.00 98.00 103 VAL A O 1
ATOM 841 N N . ALA A 1 104 ? 1.830 -2.211 -11.460 1.00 97.12 104 ALA A N 1
ATOM 842 C CA . ALA A 1 104 ? 2.097 -2.117 -10.023 1.00 97.12 104 ALA A CA 1
ATOM 843 C C . ALA A 1 104 ? 0.978 -1.380 -9.265 1.00 97.12 104 ALA A C 1
ATOM 845 O O . ALA A 1 104 ? 0.479 -1.882 -8.257 1.00 97.12 104 ALA A O 1
ATOM 846 N N . GLY A 1 105 ? 0.530 -0.226 -9.774 1.00 95.69 105 GLY A N 1
ATOM 847 C CA . GLY A 1 105 ? -0.576 0.534 -9.187 1.00 95.69 105 GLY A CA 1
ATOM 848 C C . GLY A 1 105 ? -1.908 -0.217 -9.242 1.00 95.69 105 GLY A C 1
ATOM 849 O O . GLY A 1 105 ? -2.672 -0.192 -8.277 1.00 95.69 105 GLY A O 1
ATOM 850 N N . ARG A 1 106 ? -2.172 -0.950 -10.332 1.00 96.31 106 ARG A N 1
ATOM 851 C CA . ARG A 1 106 ? -3.339 -1.836 -10.439 1.00 96.31 106 ARG A CA 1
ATOM 852 C C . ARG A 1 106 ? -3.272 -2.980 -9.427 1.00 96.31 106 ARG A C 1
ATOM 854 O O . ARG A 1 106 ? -4.279 -3.228 -8.774 1.00 96.31 106 ARG A O 1
ATOM 861 N N . PHE A 1 107 ? -2.116 -3.627 -9.270 1.00 96.06 107 PHE A N 1
ATOM 862 C CA . PHE A 1 107 ? -1.934 -4.746 -8.342 1.00 96.06 107 PHE A CA 1
ATOM 863 C C . PHE A 1 107 ? -2.160 -4.335 -6.881 1.00 96.06 107 PHE A C 1
ATOM 865 O O . PHE A 1 107 ? -2.878 -5.031 -6.166 1.00 96.06 107 PHE A O 1
ATOM 872 N N . ILE A 1 108 ? -1.604 -3.193 -6.448 1.00 94.94 108 ILE A N 1
ATOM 873 C CA . ILE A 1 108 ? -1.851 -2.649 -5.100 1.00 94.94 108 ILE A CA 1
ATOM 874 C C . ILE A 1 108 ? -3.336 -2.305 -4.934 1.00 94.94 108 ILE A C 1
ATOM 876 O O . ILE A 1 108 ? -3.942 -2.656 -3.926 1.00 94.94 108 ILE A O 1
ATOM 880 N N . LYS A 1 109 ? -3.961 -1.679 -5.941 1.00 93.00 109 LYS A N 1
ATOM 881 C CA . LYS A 1 109 ? -5.381 -1.297 -5.892 1.00 93.00 109 LYS A CA 1
ATOM 882 C 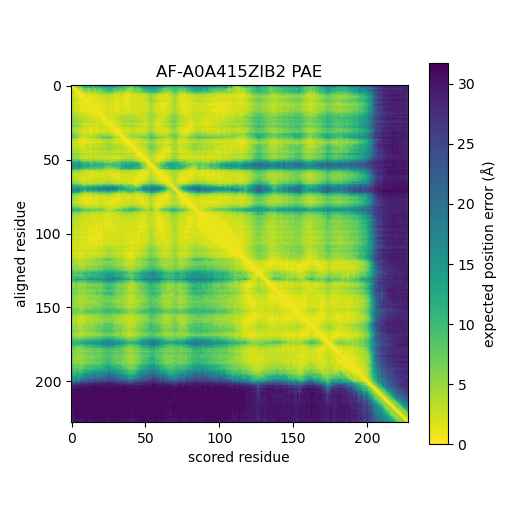C . LYS A 1 109 ? -6.347 -2.491 -5.814 1.00 93.00 109 LYS A C 1
ATOM 884 O O . LYS A 1 109 ? -7.445 -2.320 -5.291 1.00 93.00 109 LYS A O 1
ATOM 889 N N . THR A 1 110 ? -5.984 -3.666 -6.333 1.00 93.81 110 THR A N 1
ATOM 890 C CA . THR A 1 110 ? -6.825 -4.878 -6.253 1.00 93.81 110 THR A CA 1
ATOM 891 C C . THR A 1 110 ? -6.557 -5.750 -5.027 1.00 93.81 110 THR A C 1
ATOM 893 O O . THR A 1 110 ? -7.368 -6.628 -4.756 1.00 93.81 110 THR A O 1
ATOM 896 N N . HIS A 1 111 ? -5.461 -5.517 -4.298 1.00 92.88 111 HIS A N 1
ATOM 897 C CA . HIS A 1 111 ? -5.090 -6.270 -3.091 1.00 92.88 111 HIS A CA 1
ATOM 898 C C . HIS A 1 111 ? -4.618 -5.336 -1.951 1.00 92.88 111 HIS A C 1
ATOM 900 O O . HIS A 1 111 ? -3.552 -5.575 -1.377 1.00 92.88 111 HIS A O 1
ATOM 906 N N . PRO A 1 112 ? -5.324 -4.226 -1.642 1.00 90.00 112 PRO A N 1
ATOM 907 C CA . PRO A 1 112 ? -4.825 -3.198 -0.726 1.00 90.00 112 PRO A CA 1
ATOM 908 C C . PRO A 1 112 ? -4.485 -3.743 0.665 1.00 90.00 112 PRO A C 1
ATOM 910 O O . PRO A 1 112 ? -3.547 -3.256 1.291 1.00 90.00 112 PRO A O 1
ATOM 913 N N . GLU A 1 113 ? -5.183 -4.780 1.130 1.00 87.94 113 GLU A N 1
ATOM 914 C CA . GLU A 1 113 ? -4.929 -5.405 2.428 1.00 87.94 113 GLU A CA 1
ATOM 915 C C . GLU A 1 113 ? -3.542 -6.062 2.540 1.00 87.94 113 GLU A C 1
ATOM 917 O O . GLU A 1 113 ? -2.948 -6.040 3.619 1.00 87.94 113 GLU A O 1
ATOM 922 N N . ASP A 1 114 ? -2.989 -6.577 1.434 1.00 92.69 114 ASP A N 1
ATOM 923 C CA . ASP A 1 114 ? -1.641 -7.168 1.371 1.00 92.69 114 ASP A CA 1
ATOM 924 C C . ASP A 1 114 ? -0.533 -6.106 1.428 1.00 92.69 114 ASP A C 1
ATOM 926 O O . ASP A 1 114 ? 0.649 -6.428 1.574 1.00 92.69 114 ASP A O 1
ATOM 930 N N . PHE A 1 115 ? -0.924 -4.833 1.370 1.00 91.94 115 PHE A N 1
ATOM 931 C CA . PHE A 1 115 ? -0.069 -3.666 1.534 1.00 91.94 115 PHE A CA 1
ATOM 932 C C . PHE A 1 115 ? -0.465 -2.811 2.745 1.00 91.94 115 PHE A C 1
ATOM 934 O O . PHE A 1 115 ? 0.169 -1.792 2.970 1.00 91.94 115 PHE A O 1
ATOM 941 N N . GLN A 1 116 ? -1.469 -3.179 3.546 1.00 90.19 116 GLN A N 1
ATOM 942 C CA . GLN A 1 116 ? -1.864 -2.449 4.759 1.00 90.19 116 GLN A CA 1
ATOM 943 C C . GLN A 1 116 ? -1.344 -3.190 5.994 1.00 90.19 116 GLN A C 1
ATOM 945 O O . GLN A 1 116 ? -2.013 -4.091 6.486 1.00 90.19 116 GLN A O 1
ATOM 950 N N . TRP A 1 117 ? -0.157 -2.817 6.481 1.00 90.50 117 TRP A N 1
ATOM 951 C CA . TRP A 1 117 ? 0.535 -3.419 7.640 1.00 90.50 117 TRP A CA 1
ATOM 952 C C . TRP A 1 117 ? 0.902 -2.391 8.727 1.00 90.50 117 TRP A C 1
ATOM 954 O O . TRP A 1 117 ? 1.637 -2.684 9.665 1.00 90.50 117 TRP A O 1
ATOM 964 N N . GLU A 1 118 ? 0.416 -1.164 8.573 1.00 90.00 118 GLU A N 1
ATOM 965 C CA . GLU A 1 118 ? 0.505 -0.053 9.517 1.00 90.00 118 GLU A CA 1
ATOM 966 C C . GLU A 1 118 ? -0.853 0.664 9.523 1.00 90.00 118 GLU A C 1
ATOM 968 O O . GLU A 1 118 ? -1.654 0.489 8.603 1.00 90.00 118 GLU A O 1
ATOM 973 N N . GLY A 1 119 ? -1.095 1.524 10.512 1.00 90.38 119 GLY A N 1
ATOM 974 C CA . GLY A 1 119 ? -2.338 2.288 10.603 1.00 90.38 119 GLY A CA 1
ATOM 975 C C . GLY A 1 119 ? -3.457 1.507 11.288 1.00 90.38 119 GLY A C 1
ATOM 976 O O . GLY A 1 119 ? -3.204 0.617 12.095 1.00 90.38 119 GLY A O 1
ATOM 977 N N . TYR A 1 120 ? -4.698 1.900 11.011 1.00 93.31 120 TYR A N 1
ATOM 978 C CA . TYR A 1 120 ? -5.846 1.576 11.853 1.00 93.31 120 TYR A CA 1
ATOM 979 C C . TYR A 1 120 ? -7.057 1.155 11.032 1.00 93.31 120 TYR A C 1
ATOM 981 O O . TYR A 1 120 ? -7.429 1.835 10.072 1.00 93.31 120 TYR A O 1
ATOM 989 N N . ARG A 1 121 ? -7.734 0.088 11.460 1.00 94.12 121 ARG A N 1
ATOM 990 C CA . ARG A 1 121 ? -9.060 -0.301 10.962 1.00 94.12 121 ARG A CA 1
ATOM 991 C C . ARG A 1 121 ? -10.108 -0.023 12.032 1.00 94.12 121 ARG A C 1
ATOM 993 O O . ARG A 1 121 ? -10.012 -0.525 13.146 1.00 94.12 121 ARG A O 1
ATOM 1000 N N . VAL A 1 122 ? -11.114 0.774 11.685 1.00 96.88 122 VAL A N 1
ATOM 1001 C CA . VAL A 1 122 ? -12.223 1.141 12.575 1.00 96.88 122 VAL A CA 1
ATOM 1002 C C . VAL A 1 122 ? -13.516 0.563 12.012 1.00 96.88 122 VAL A C 1
ATOM 1004 O O . VAL A 1 122 ? -13.881 0.889 10.882 1.00 96.88 122 VAL A O 1
ATOM 1007 N N . SER A 1 123 ? -14.203 -0.283 12.778 1.00 96.69 123 SER A N 1
ATOM 1008 C CA . SER A 1 123 ? -15.413 -0.989 12.335 1.00 96.69 123 SER A CA 1
ATOM 1009 C C . SER A 1 123 ? -16.590 -0.721 13.266 1.00 96.69 123 SER A C 1
ATOM 1011 O O . SER A 1 123 ? -16.445 -0.828 14.483 1.00 96.69 123 SER A O 1
ATOM 1013 N N . GLY A 1 124 ? -17.763 -0.409 12.713 1.00 96.88 124 GLY A N 1
ATOM 1014 C CA . GLY A 1 124 ? -19.001 -0.393 13.499 1.00 96.88 124 GLY A CA 1
ATOM 1015 C C . GLY A 1 124 ? -19.417 -1.819 13.860 1.00 96.88 124 GLY A C 1
ATOM 1016 O O . GLY A 1 124 ? -19.312 -2.703 13.014 1.00 96.88 124 GLY A O 1
ATOM 1017 N N . ILE A 1 125 ? -19.855 -2.048 15.099 1.00 96.69 125 ILE A N 1
ATOM 1018 C CA . ILE A 1 125 ? -20.270 -3.365 15.599 1.00 96.69 125 ILE A CA 1
ATOM 1019 C C . ILE A 1 125 ? -21.702 -3.262 16.145 1.00 96.69 125 ILE A C 1
ATOM 1021 O O . ILE A 1 125 ? -21.984 -2.408 16.990 1.00 96.69 125 ILE A O 1
ATOM 1025 N N . THR A 1 126 ? -22.605 -4.113 15.657 1.00 93.12 126 THR A N 1
ATOM 1026 C CA . THR A 1 126 ? -24.016 -4.195 16.080 1.00 93.12 126 THR A CA 1
ATOM 1027 C C . THR A 1 126 ? -24.186 -5.001 17.379 1.00 93.12 126 THR A C 1
ATOM 1029 O O . THR A 1 126 ? -23.218 -5.549 17.905 1.00 93.12 126 THR A O 1
ATOM 1032 N N . GLU A 1 127 ? -25.389 -5.035 17.971 1.00 89.12 127 GLU A N 1
ATOM 1033 C CA . GLU A 1 127 ? -25.592 -5.660 19.298 1.00 89.12 127 GLU A CA 1
ATOM 1034 C C . GLU A 1 127 ? -25.302 -7.167 19.322 1.00 89.12 127 GLU A C 1
ATOM 1036 O O . GLU A 1 127 ? -24.758 -7.671 20.304 1.00 89.12 127 GLU A O 1
ATOM 1041 N N . ASP A 1 128 ? -25.579 -7.854 18.215 1.00 89.00 128 ASP A N 1
ATOM 1042 C CA . ASP A 1 128 ? -25.254 -9.262 17.954 1.00 89.00 128 ASP A CA 1
ATOM 1043 C C . ASP A 1 128 ? -23.747 -9.527 17.744 1.00 89.00 128 ASP A C 1
ATOM 1045 O O . ASP A 1 128 ? -23.334 -10.678 17.630 1.00 89.00 128 ASP A O 1
ATOM 1049 N N . GLY A 1 129 ? -22.919 -8.477 17.693 1.00 88.00 129 GLY A N 1
ATOM 1050 C CA . GLY A 1 129 ? -21.475 -8.554 17.458 1.00 88.00 129 GLY A CA 1
ATOM 1051 C C . GLY A 1 129 ? -21.051 -8.540 15.984 1.00 88.00 129 GLY A C 1
ATOM 1052 O O . GLY A 1 129 ? -19.854 -8.606 15.700 1.00 88.00 129 GLY A O 1
ATOM 1053 N N . THR A 1 130 ? -21.988 -8.422 15.038 1.00 91.25 130 THR A N 1
ATOM 1054 C CA . THR A 1 130 ? -21.675 -8.362 13.600 1.00 91.25 130 THR A CA 1
ATOM 1055 C C . THR A 1 130 ? -21.024 -7.022 13.221 1.00 91.25 130 THR A C 1
ATOM 1057 O O . THR A 1 130 ? -21.338 -5.971 13.777 1.00 91.25 130 THR A O 1
ATOM 1060 N N . SER A 1 131 ? -20.096 -7.032 12.255 1.00 89.19 131 SER A N 1
ATOM 1061 C CA . SER A 1 131 ? -19.477 -5.806 11.727 1.00 89.19 131 SER A CA 1
ATOM 1062 C C . SER A 1 131 ? -20.343 -5.169 10.639 1.00 89.19 131 SER A C 1
ATOM 1064 O O . SER A 1 131 ? -20.627 -5.802 9.622 1.00 89.19 131 SER A O 1
ATOM 1066 N N . SER A 1 132 ? -20.710 -3.898 10.816 1.00 82.75 132 SER A N 1
ATOM 1067 C CA . SER A 1 132 ? -21.481 -3.106 9.842 1.00 82.75 132 SER A CA 1
ATOM 1068 C C . SER A 1 132 ? -20.628 -2.470 8.734 1.00 82.75 132 SER A C 1
ATOM 1070 O O . SER A 1 132 ? -21.160 -1.839 7.818 1.00 82.75 132 SER A O 1
ATOM 1072 N N . GLY A 1 133 ? -19.304 -2.647 8.789 1.00 84.12 133 GLY A N 1
ATOM 1073 C CA . GLY A 1 133 ? -18.347 -2.149 7.801 1.00 84.12 133 GLY A CA 1
ATOM 1074 C C . GLY A 1 133 ? -17.102 -1.531 8.439 1.00 84.12 133 GLY A C 1
ATOM 1075 O O . GLY A 1 133 ? -17.147 -1.028 9.561 1.00 84.12 133 GLY A O 1
ATOM 1076 N N . THR A 1 134 ? -15.987 -1.551 7.704 1.00 91.25 134 THR A N 1
ATOM 1077 C CA . THR A 1 134 ? -14.658 -1.136 8.186 1.00 91.25 134 THR A CA 1
ATOM 1078 C C . THR A 1 134 ? -14.106 0.042 7.385 1.00 91.25 134 THR A C 1
ATOM 1080 O O . THR A 1 134 ? -14.107 0.029 6.155 1.00 91.25 134 THR A O 1
ATOM 1083 N N . VAL A 1 135 ? -13.563 1.039 8.084 1.00 91.94 135 VAL A N 1
ATOM 1084 C CA . VAL A 1 135 ? -12.823 2.176 7.522 1.00 91.94 135 VAL A CA 1
ATOM 1085 C C . VAL A 1 135 ? -11.343 2.031 7.878 1.00 91.94 135 VAL A C 1
ATOM 1087 O O . VAL A 1 135 ? -11.006 1.872 9.048 1.00 91.94 135 VAL A O 1
ATOM 1090 N N . TYR A 1 136 ? -10.452 2.117 6.888 1.00 90.81 136 TYR A N 1
ATOM 1091 C CA . TYR A 1 136 ? -9.004 2.204 7.115 1.00 90.81 136 TYR A CA 1
ATOM 1092 C C . TYR A 1 136 ? -8.564 3.668 7.294 1.00 90.81 136 TYR A C 1
ATOM 1094 O O . TYR A 1 136 ? -9.077 4.561 6.618 1.00 90.81 136 TYR A O 1
ATOM 1102 N N . CYS A 1 137 ? -7.613 3.920 8.192 1.00 90.12 137 CYS A N 1
ATOM 1103 C CA . CYS A 1 137 ? -7.068 5.237 8.524 1.00 90.12 137 CYS A CA 1
ATOM 1104 C C . CYS A 1 137 ? -5.555 5.141 8.768 1.00 90.12 137 CYS A C 1
ATOM 1106 O O . CYS A 1 137 ? -5.099 4.289 9.524 1.00 90.12 137 CYS A O 1
ATOM 1108 N N . ASP A 1 138 ? -4.755 6.033 8.176 1.00 85.00 138 ASP A N 1
ATOM 1109 C CA . ASP A 1 138 ? -3.287 5.945 8.254 1.00 85.00 138 ASP A CA 1
ATOM 1110 C C . ASP A 1 138 ? -2.685 6.402 9.598 1.00 85.00 138 ASP A C 1
ATOM 1112 O O . ASP A 1 138 ? -1.478 6.259 9.803 1.00 85.00 138 ASP A O 1
ATOM 1116 N N . ARG A 1 139 ? -3.494 6.994 10.494 1.00 86.75 139 ARG A N 1
ATOM 1117 C CA . ARG A 1 139 ? -3.074 7.567 11.787 1.00 86.75 139 ARG A CA 1
ATOM 1118 C C . ARG A 1 139 ? -4.188 7.492 12.831 1.00 86.75 139 ARG A C 1
ATOM 1120 O O . ARG A 1 139 ? -5.362 7.670 12.514 1.00 86.75 139 ARG A O 1
ATOM 1127 N N . VAL A 1 140 ? -3.813 7.395 14.106 1.00 90.19 140 VAL A N 1
ATOM 1128 C CA . VAL A 1 140 ? -4.758 7.438 15.239 1.00 90.19 140 VAL A CA 1
ATOM 1129 C C . VAL A 1 140 ? -5.619 8.714 15.246 1.00 90.19 140 VAL A C 1
ATOM 1131 O O . VAL A 1 140 ? -6.815 8.661 15.523 1.00 90.19 140 VAL A O 1
ATOM 1134 N N . CYS A 1 141 ? -5.055 9.859 14.843 1.00 89.75 141 CYS A N 1
ATOM 1135 C CA . CYS A 1 141 ? -5.777 11.133 14.774 1.00 89.75 141 CYS A CA 1
ATOM 1136 C C . CYS A 1 141 ? -6.799 11.229 13.625 1.00 89.75 141 CYS A C 1
ATOM 1138 O O . CYS A 1 141 ? -7.671 12.093 13.680 1.00 89.75 141 CYS A O 1
ATOM 1140 N N . THR A 1 142 ? -6.734 10.355 12.612 1.00 91.69 142 THR A N 1
ATOM 1141 C CA . THR A 1 142 ? -7.780 10.218 11.580 1.00 91.69 142 THR A CA 1
ATOM 1142 C C . THR A 1 142 ? -8.764 9.090 11.911 1.00 91.69 142 THR A C 1
ATOM 1144 O O . THR A 1 142 ? -9.942 9.199 11.566 1.00 91.69 142 THR A O 1
ATOM 1147 N N . ALA A 1 143 ? -8.320 8.077 12.664 1.00 95.12 143 ALA A N 1
ATOM 1148 C CA . ALA A 1 143 ? -9.122 6.945 13.125 1.00 95.12 143 ALA A CA 1
ATOM 1149 C C . ALA A 1 143 ? -10.100 7.289 14.270 1.00 95.12 143 ALA A C 1
ATOM 1151 O O . ALA A 1 143 ? -11.286 6.975 14.167 1.00 95.12 143 ALA A O 1
ATOM 1152 N N . MET A 1 144 ? -9.664 7.983 15.330 1.00 95.88 144 MET A N 1
ATOM 1153 C CA . MET A 1 144 ? -10.536 8.327 16.473 1.00 95.88 144 MET A CA 1
ATOM 1154 C C . MET A 1 144 ? -11.777 9.168 16.090 1.00 95.88 144 MET A C 1
ATOM 1156 O O . MET A 1 144 ? -12.865 8.890 16.601 1.00 95.88 144 MET A O 1
ATOM 1160 N N . PRO A 1 145 ? -11.708 10.121 15.136 1.00 95.94 145 PRO A N 1
ATOM 1161 C CA . PRO A 1 145 ? -12.906 10.750 14.574 1.00 95.94 145 PRO A CA 1
ATOM 1162 C C . PRO A 1 145 ? -13.888 9.773 13.905 1.00 95.94 145 PRO A C 1
ATOM 1164 O O . PRO A 1 145 ? -15.095 10.014 13.951 1.00 95.94 145 PRO A O 1
ATOM 1167 N N . GLN A 1 146 ? -13.419 8.662 13.314 1.00 96.75 146 GLN A N 1
ATOM 1168 C CA . GLN A 1 146 ? -14.316 7.621 12.791 1.00 96.75 146 GLN A CA 1
ATOM 1169 C C . GLN A 1 146 ? -14.972 6.819 13.920 1.00 96.75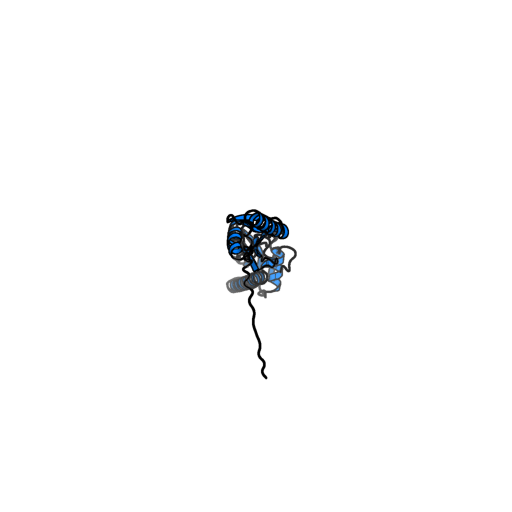 146 GLN A C 1
ATOM 1171 O O . GLN A 1 146 ? -16.144 6.483 13.783 1.00 96.75 146 GLN A O 1
ATOM 1176 N N . VAL A 1 147 ? -14.286 6.582 15.047 1.00 96.69 147 VAL A N 1
ATOM 1177 C CA . VAL A 1 147 ? -14.883 5.935 16.235 1.00 96.69 147 VAL A CA 1
ATOM 1178 C C . VAL A 1 147 ? -16.091 6.733 16.725 1.00 96.69 147 VAL A C 1
ATOM 1180 O O . VAL A 1 147 ? -17.208 6.221 16.768 1.00 96.69 147 VAL A O 1
ATOM 1183 N N . VAL A 1 148 ? -15.899 8.029 16.994 1.00 95.31 148 VAL A N 1
ATOM 1184 C CA . VAL A 1 148 ? -16.967 8.930 17.469 1.00 95.31 148 VAL A CA 1
ATOM 1185 C C . VAL A 1 148 ? -18.086 9.108 16.430 1.00 95.31 148 VAL A C 1
ATOM 1187 O O . VAL A 1 148 ? -19.238 9.350 16.788 1.00 95.31 148 VAL A O 1
ATOM 1190 N N . LYS A 1 149 ? -17.781 8.975 15.134 1.00 95.25 149 LYS A N 1
ATOM 1191 C CA . LYS A 1 149 ? -18.777 8.992 14.053 1.00 95.25 149 LYS A CA 1
ATOM 1192 C C . LYS A 1 149 ? -19.601 7.700 14.001 1.00 95.25 149 LYS A C 1
ATOM 1194 O O . LYS A 1 149 ? -20.819 7.784 13.881 1.00 95.25 149 LYS A O 1
ATOM 1199 N N . LEU A 1 150 ? -18.960 6.533 14.073 1.00 95.81 150 LEU A N 1
ATOM 1200 C CA . LEU A 1 150 ? -19.611 5.223 13.950 1.00 95.81 150 LEU A CA 1
ATOM 1201 C C . LEU A 1 150 ? -20.453 4.876 15.186 1.00 95.81 150 LEU A C 1
ATOM 1203 O O . LEU A 1 150 ? -21.518 4.282 15.028 1.00 95.81 150 LEU A O 1
ATOM 1207 N N . LEU A 1 151 ? -20.061 5.341 16.378 1.00 95.38 151 LEU A N 1
ATOM 1208 C CA . LEU A 1 151 ? -20.855 5.232 17.614 1.00 95.38 151 LEU A CA 1
ATOM 1209 C C . LEU A 1 151 ? -22.185 6.014 17.595 1.00 95.38 151 LEU A C 1
ATOM 1211 O O . LEU A 1 151 ? -22.967 5.912 18.533 1.00 95.38 151 LEU A O 1
ATOM 1215 N N . LYS A 1 152 ? -22.476 6.790 16.541 1.00 93.12 152 LYS A N 1
ATOM 1216 C CA . LYS A 1 152 ? -23.794 7.430 16.351 1.00 93.12 152 LYS A CA 1
ATOM 1217 C C . LYS A 1 152 ? -24.848 6.489 15.764 1.00 93.12 152 LYS A C 1
ATOM 1219 O O . LYS A 1 152 ? -26.024 6.832 15.763 1.00 93.12 152 LYS A O 1
ATOM 1224 N N . THR A 1 153 ? -24.423 5.352 15.216 1.00 92.75 153 THR A N 1
ATOM 1225 C CA . THR A 1 153 ? -25.281 4.387 14.505 1.00 92.75 153 THR A CA 1
ATOM 1226 C C . THR A 1 153 ? -24.979 2.934 14.878 1.00 92.75 153 THR A C 1
ATOM 1228 O O . THR A 1 153 ? -25.573 2.029 14.306 1.00 92.75 153 THR A O 1
ATOM 1231 N N . ASN A 1 154 ? -24.027 2.702 15.783 1.00 94.69 154 ASN A N 1
ATOM 1232 C CA . ASN A 1 154 ? -23.606 1.386 16.249 1.00 94.69 154 ASN A CA 1
ATOM 1233 C C . ASN A 1 154 ? -23.429 1.453 17.777 1.00 94.69 154 ASN A C 1
ATOM 1235 O O . ASN A 1 154 ? -22.838 2.428 18.249 1.00 94.69 154 ASN A O 1
ATOM 1239 N N . PRO A 1 155 ? -23.890 0.452 18.545 1.00 93.94 155 PRO A N 1
ATOM 1240 C CA . PRO A 1 155 ? -23.715 0.403 20.001 1.00 93.94 155 PRO A CA 1
ATOM 1241 C C . PRO A 1 155 ? -22.236 0.315 20.408 1.00 93.94 155 PRO A C 1
ATOM 1243 O O . PRO A 1 155 ? -21.836 0.891 21.424 1.00 93.94 155 PRO A O 1
ATOM 1246 N N . TYR A 1 156 ? -21.418 -0.360 19.592 1.00 96.75 156 TYR A N 1
ATOM 1247 C CA . TYR A 1 156 ? -19.988 -0.543 19.817 1.00 96.75 156 TYR A CA 1
ATOM 1248 C C . TYR A 1 156 ? -19.191 -0.228 18.543 1.00 96.75 156 TYR A C 1
ATOM 1250 O O . TYR A 1 156 ? -19.704 -0.275 17.422 1.00 96.75 156 TYR A O 1
ATOM 1258 N N . VAL A 1 157 ? -17.904 0.072 18.707 1.00 97.75 157 VAL A N 1
ATOM 1259 C CA . VAL A 1 157 ? -16.942 0.207 17.607 1.00 97.75 157 VAL A CA 1
ATOM 1260 C C . VAL A 1 157 ? -15.675 -0.563 17.943 1.00 97.75 157 VAL A C 1
ATOM 1262 O O . VAL A 1 157 ? -15.084 -0.345 18.996 1.00 97.75 157 VAL A O 1
ATOM 1265 N N . GLN A 1 158 ? -15.228 -1.415 17.026 1.00 97.75 158 GLN A N 1
ATOM 1266 C CA . GLN A 1 158 ? -13.895 -2.006 17.066 1.00 97.75 158 GLN A CA 1
ATOM 1267 C C .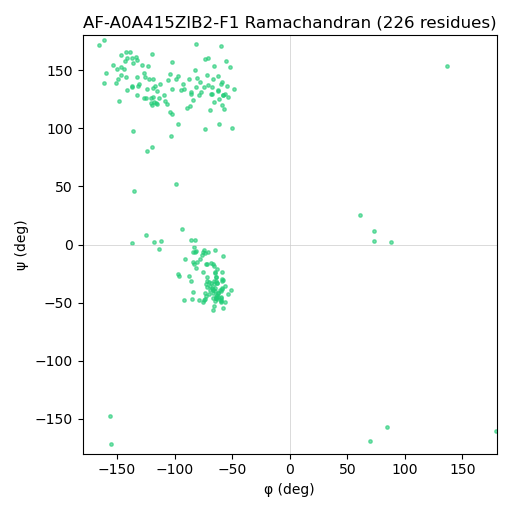 GLN A 1 158 ? -12.876 -1.012 16.496 1.00 97.75 158 GLN A C 1
ATOM 1269 O O . GLN A 1 158 ? -13.090 -0.435 15.427 1.00 97.75 158 GLN A O 1
ATOM 1274 N N . PHE A 1 159 ? -11.747 -0.868 17.175 1.00 97.44 159 PHE A N 1
ATOM 1275 C CA . PHE A 1 159 ? -10.557 -0.163 16.716 1.00 97.44 159 PHE A CA 1
ATOM 1276 C C . PHE A 1 159 ? -9.396 -1.161 16.715 1.00 97.44 159 PHE A C 1
ATOM 1278 O O . PHE A 1 159 ? -9.104 -1.769 17.739 1.00 97.44 159 PHE A O 1
ATOM 1285 N N . PHE A 1 160 ? -8.765 -1.366 15.563 1.00 95.38 160 PHE A N 1
ATOM 1286 C CA . PHE A 1 160 ? -7.709 -2.357 15.355 1.00 95.38 160 PHE A CA 1
ATOM 1287 C C . PHE A 1 160 ? -6.431 -1.648 14.891 1.00 95.38 160 PHE A C 1
ATOM 1289 O O . PHE A 1 160 ? -6.483 -0.922 13.895 1.00 95.38 160 PHE A O 1
ATOM 1296 N N . ASP A 1 161 ? -5.302 -1.863 15.572 1.00 94.19 161 ASP A N 1
ATOM 1297 C CA . ASP A 1 161 ? -3.979 -1.383 15.139 1.00 94.19 161 ASP A CA 1
ATOM 1298 C C . ASP A 1 161 ? -3.322 -2.446 14.244 1.00 94.19 161 ASP A C 1
ATOM 1300 O O . ASP A 1 161 ? -3.064 -3.576 14.662 1.00 94.19 161 ASP A O 1
ATOM 1304 N N . ASP A 1 162 ? -3.065 -2.105 12.980 1.00 90.50 162 ASP A N 1
ATOM 1305 C CA . ASP A 1 162 ? -2.522 -3.052 12.006 1.00 90.50 162 ASP A CA 1
ATOM 1306 C C . ASP A 1 162 ? -1.021 -3.320 12.144 1.00 90.50 162 ASP A C 1
ATOM 1308 O O . ASP A 1 162 ? -0.535 -4.295 11.565 1.00 90.50 162 ASP A O 1
ATOM 1312 N N . LYS A 1 163 ? -0.297 -2.522 12.933 1.00 89.25 163 LYS A N 1
ATOM 1313 C CA . LYS A 1 163 ? 1.108 -2.768 13.258 1.00 89.25 163 LYS A CA 1
ATOM 1314 C C . LYS A 1 163 ? 1.237 -3.726 14.445 1.00 89.25 163 LYS A C 1
ATOM 1316 O O . LYS A 1 163 ? 2.032 -4.659 14.362 1.00 89.25 163 LYS A O 1
ATOM 1321 N N . GLU A 1 164 ? 0.487 -3.501 15.524 1.00 90.88 164 GLU A N 1
ATOM 1322 C CA . GLU A 1 164 ? 0.558 -4.365 16.719 1.00 90.88 164 GLU A CA 1
ATOM 1323 C C . GLU A 1 164 ? -0.316 -5.631 16.591 1.00 90.88 164 GLU A C 1
ATOM 1325 O O . GLU A 1 164 ? -0.099 -6.602 17.309 1.00 90.88 164 GLU A O 1
ATOM 1330 N N . GLN A 1 165 ? -1.268 -5.649 15.644 1.00 89.25 165 GLN A N 1
ATOM 1331 C CA . GLN A 1 165 ? -2.291 -6.696 15.460 1.00 89.25 165 GLN A CA 1
ATOM 1332 C C . GLN A 1 165 ? -3.240 -6.871 16.666 1.00 89.25 165 GLN A C 1
ATOM 1334 O O . GLN A 1 165 ? -3.850 -7.927 16.846 1.00 89.25 165 GLN A O 1
ATOM 1339 N N . GLU A 1 166 ? -3.411 -5.810 17.458 1.00 94.19 166 GLU A N 1
ATOM 1340 C CA . GLU A 1 166 ? -4.312 -5.752 18.613 1.00 94.19 166 GLU A CA 1
ATOM 1341 C C . GLU A 1 166 ? -5.611 -4.993 18.294 1.00 94.19 166 GLU A C 1
ATOM 1343 O O . GLU A 1 166 ? -5.670 -4.158 17.386 1.00 94.19 166 GLU A O 1
ATOM 1348 N N . ALA A 1 167 ? -6.665 -5.273 19.066 1.00 96.19 167 ALA A N 1
ATOM 1349 C CA . ALA A 1 167 ? -7.963 -4.619 18.950 1.00 96.19 167 ALA A CA 1
ATOM 1350 C C . ALA A 1 167 ? -8.479 -4.155 20.314 1.00 96.19 167 ALA A C 1
ATOM 1352 O O . ALA A 1 167 ? -8.470 -4.925 21.272 1.00 96.19 167 ALA A O 1
ATOM 1353 N N . CYS A 1 168 ? -9.015 -2.938 20.372 1.00 96.94 168 CYS A N 1
ATOM 1354 C CA . CYS A 1 168 ? -9.838 -2.461 21.478 1.00 96.94 168 CYS A CA 1
ATOM 1355 C C . CYS A 1 168 ? -11.245 -2.087 20.986 1.00 96.94 168 CYS A C 1
ATOM 1357 O O . CYS A 1 168 ? -11.516 -1.967 19.786 1.00 96.94 168 CYS A O 1
ATOM 1359 N N . TYR A 1 169 ? -12.173 -1.962 21.928 1.00 97.62 169 TYR A N 1
ATOM 1360 C CA . TYR A 1 169 ? -13.594 -1.773 21.675 1.00 97.62 169 TYR A CA 1
ATOM 1361 C C . TYR A 1 169 ? -14.090 -0.551 22.428 1.00 97.62 169 TYR A C 1
ATOM 1363 O O . TYR A 1 169 ? -13.951 -0.450 23.646 1.00 97.62 169 TYR A O 1
ATOM 1371 N N . PHE A 1 170 ? -14.708 0.366 21.698 1.00 97.38 170 PHE A N 1
ATOM 1372 C CA . PHE A 1 170 ? -15.274 1.589 22.235 1.00 97.38 170 PHE A CA 1
ATOM 1373 C C . PHE A 1 170 ? -16.795 1.501 22.331 1.00 97.38 170 PHE A C 1
ATOM 1375 O O . PHE A 1 170 ? -17.444 0.922 21.458 1.00 97.38 170 PHE A O 1
ATOM 1382 N N . ARG A 1 171 ? -17.367 2.154 23.347 1.00 95.38 171 ARG A N 1
ATOM 1383 C CA . ARG A 1 171 ? -18.800 2.480 23.418 1.00 95.38 171 ARG A CA 1
ATOM 1384 C C . ARG A 1 171 ? -19.009 3.899 23.927 1.00 95.38 171 ARG A C 1
ATOM 1386 O O . ARG A 1 171 ? -18.132 4.465 24.584 1.00 95.38 171 ARG A O 1
ATOM 1393 N N . MET A 1 172 ? -20.190 4.452 23.673 1.00 94.19 172 MET A N 1
ATOM 1394 C CA . MET A 1 172 ? -20.628 5.673 24.345 1.00 94.19 172 MET A CA 1
ATOM 1395 C C . MET A 1 172 ? -21.288 5.320 25.685 1.00 94.19 172 MET A C 1
ATOM 1397 O O . MET A 1 172 ? -22.142 4.434 25.748 1.00 94.19 172 MET A O 1
ATOM 1401 N N . GLY A 1 173 ? -20.887 5.993 26.762 1.00 86.88 173 GLY A N 1
ATOM 1402 C CA . GLY A 1 173 ? -21.586 5.944 28.045 1.00 86.88 173 GLY A CA 1
ATOM 1403 C C . GLY A 1 173 ? -22.893 6.741 28.009 1.00 86.88 173 GLY A C 1
ATOM 1404 O O . GLY A 1 173 ? -23.063 7.644 27.190 1.00 86.88 173 GLY A O 1
ATOM 1405 N N . THR A 1 174 ? -23.812 6.457 28.934 1.00 81.56 174 THR A N 1
ATOM 1406 C CA . THR A 1 174 ? -25.079 7.205 29.096 1.00 81.56 174 THR A CA 1
ATOM 1407 C C . THR A 1 174 ? -24.864 8.676 29.475 1.00 81.56 174 THR A C 1
ATOM 1409 O O . THR A 1 174 ? -25.719 9.516 29.223 1.00 81.56 174 THR A O 1
ATOM 1412 N N . ASN A 1 175 ? -23.690 9.003 30.017 1.00 82.81 175 ASN A N 1
ATOM 1413 C CA . ASN A 1 175 ? -23.198 10.356 30.278 1.00 82.81 175 ASN A CA 1
ATOM 1414 C C . ASN A 1 175 ? -22.568 11.050 29.047 1.00 82.81 175 ASN A C 1
ATOM 1416 O O . ASN A 1 175 ? -22.009 12.135 29.187 1.00 82.81 175 ASN A O 1
ATOM 1420 N N . GLY A 1 176 ? -22.589 10.426 27.863 1.00 84.38 176 GLY A N 1
ATOM 1421 C CA . GLY A 1 176 ? -21.941 10.942 26.652 1.00 84.38 176 GLY A CA 1
ATOM 1422 C C . GLY A 1 176 ? -20.409 10.841 26.646 1.00 84.38 176 GLY A C 1
ATOM 1423 O O . GLY A 1 176 ? -19.766 11.447 25.790 1.00 84.38 176 GLY A O 1
ATOM 1424 N N . MET A 1 177 ? -19.808 10.100 27.585 1.00 90.69 177 MET A N 1
ATOM 1425 C CA . MET A 1 177 ? -18.361 9.892 27.651 1.00 90.69 177 MET A CA 1
ATOM 1426 C C . MET A 1 177 ? -17.947 8.628 26.888 1.00 90.69 177 MET A C 1
ATOM 1428 O O . MET A 1 177 ? -18.533 7.559 27.059 1.00 90.69 177 MET A O 1
ATOM 1432 N N . LEU A 1 178 ? -16.901 8.740 26.069 1.00 95.00 178 LEU A N 1
ATOM 1433 C CA . LEU A 1 178 ? -16.295 7.603 25.376 1.00 95.00 178 LEU A CA 1
ATOM 1434 C C . LEU A 1 178 ? -15.608 6.670 26.388 1.00 95.00 178 LEU A C 1
ATOM 1436 O O . LEU A 1 178 ? -14.822 7.136 27.211 1.00 95.00 178 LEU A O 1
ATOM 1440 N N . SER A 1 179 ? -15.896 5.370 26.319 1.00 94.88 179 SER A N 1
ATOM 1441 C CA . SER A 1 179 ? -15.280 4.329 27.159 1.00 94.88 179 SER A CA 1
ATOM 1442 C C . SER A 1 179 ? -14.607 3.264 26.292 1.00 94.88 179 SER A C 1
ATOM 1444 O O . SER A 1 179 ? -15.144 2.919 25.239 1.00 94.88 179 SER A O 1
ATOM 1446 N N . GLU A 1 180 ? -13.461 2.747 26.738 1.00 96.50 180 GLU A N 1
ATOM 1447 C CA . GLU A 1 180 ? -12.606 1.789 26.020 1.00 96.50 180 GLU A CA 1
ATOM 1448 C C . GLU A 1 180 ? -12.473 0.465 26.789 1.00 96.50 180 GLU A C 1
ATOM 1450 O O . GLU A 1 180 ? -12.387 0.460 28.018 1.00 96.50 180 GLU A O 1
ATOM 1455 N N . TYR A 1 181 ? -12.448 -0.654 26.063 1.00 96.94 181 TYR A N 1
ATOM 1456 C CA . TYR A 1 181 ? -12.389 -2.013 26.602 1.00 96.94 181 TYR A CA 1
ATOM 1457 C C . TYR A 1 181 ? -11.494 -2.903 25.730 1.00 96.94 181 TYR A C 1
ATOM 1459 O O . TYR A 1 181 ? -11.519 -2.803 24.506 1.00 96.94 181 TYR A O 1
ATOM 1467 N N . GLY A 1 182 ? -10.744 -3.826 26.339 1.00 95.56 182 GLY A N 1
ATOM 1468 C CA . GLY A 1 182 ? -9.858 -4.739 25.600 1.00 95.56 182 GLY A CA 1
ATOM 1469 C C . GLY A 1 182 ? -10.572 -5.839 24.799 1.00 95.56 182 GLY A C 1
ATOM 1470 O O . GLY A 1 182 ? -9.967 -6.431 23.914 1.00 95.56 182 GLY A O 1
ATOM 1471 N N . THR A 1 183 ? -11.849 -6.126 25.077 1.00 96.06 183 THR A N 1
ATOM 1472 C CA . THR A 1 183 ? -12.634 -7.132 24.334 1.00 96.06 183 THR A CA 1
ATOM 1473 C C . THR A 1 183 ? -14.083 -6.684 24.130 1.00 96.06 183 THR A C 1
ATOM 1475 O O . THR A 1 183 ? -14.583 -5.807 24.846 1.00 96.06 183 THR A O 1
ATOM 1478 N N . LEU A 1 184 ? -14.771 -7.294 23.158 1.00 95.19 184 LEU A N 1
ATOM 1479 C CA . LEU A 1 184 ? -16.175 -6.999 22.867 1.00 95.19 184 LEU A CA 1
ATOM 1480 C C . LEU A 1 184 ? -17.088 -7.444 24.016 1.00 95.19 184 LEU A C 1
ATOM 1482 O O . LEU A 1 184 ? -17.992 -6.707 24.395 1.00 95.19 184 LEU A O 1
ATOM 1486 N N . GLU A 1 185 ? -16.811 -8.595 24.625 1.00 94.94 185 GLU A N 1
ATOM 1487 C CA . GLU A 1 185 ? -17.592 -9.167 25.726 1.00 94.94 185 GLU A CA 1
ATOM 1488 C C . GLU A 1 185 ? -17.490 -8.293 26.983 1.00 94.94 185 GLU A C 1
ATOM 1490 O O . GLU A 1 185 ? -18.483 -8.082 27.679 1.00 94.94 185 GLU A O 1
ATOM 1495 N N . ALA A 1 186 ? -16.309 -7.724 27.257 1.00 94.75 186 ALA A N 1
ATOM 1496 C CA . ALA A 1 186 ? -16.123 -6.751 28.331 1.00 94.75 186 ALA A CA 1
ATOM 1497 C C . ALA A 1 186 ? -16.918 -5.456 28.069 1.00 94.75 186 ALA A C 1
ATOM 1499 O O . ALA A 1 186 ? -17.543 -4.917 28.985 1.00 94.75 186 ALA A O 1
ATOM 1500 N N . CYS A 1 187 ? -16.942 -4.995 26.815 1.00 94.62 187 CYS A N 1
ATOM 1501 C CA . CYS A 1 187 ? -17.683 -3.812 26.375 1.00 94.62 187 CYS A CA 1
ATOM 1502 C C . CYS A 1 187 ? -19.212 -4.013 26.465 1.00 94.62 187 CYS A C 1
ATOM 1504 O O . CYS A 1 187 ? -19.920 -3.179 27.034 1.00 94.62 187 CYS A O 1
ATOM 1506 N N . GLN A 1 188 ? -19.708 -5.160 25.988 1.00 93.75 188 GLN A N 1
ATOM 1507 C CA . GLN A 1 188 ? -21.109 -5.589 26.071 1.00 93.75 188 GLN A CA 1
ATOM 1508 C C . GLN A 1 188 ? -21.557 -5.793 27.523 1.00 93.75 188 GLN A C 1
ATOM 1510 O O . GLN A 1 188 ? -22.604 -5.281 27.923 1.00 93.75 188 GLN A O 1
ATOM 1515 N N . LYS A 1 189 ? -20.758 -6.478 28.353 1.00 93.06 189 LYS A N 1
ATOM 1516 C CA . LYS A 1 189 ? -21.064 -6.656 29.780 1.00 93.06 189 LYS A CA 1
ATOM 1517 C C . LYS A 1 189 ? -21.172 -5.306 30.491 1.00 93.06 189 LYS A C 1
ATOM 1519 O O . LYS A 1 189 ? -22.145 -5.065 31.198 1.00 93.06 189 LYS A O 1
ATOM 1524 N N . ALA A 1 190 ? -20.226 -4.397 30.253 1.00 90.06 190 ALA A N 1
ATOM 1525 C CA . ALA A 1 190 ? -20.264 -3.058 30.831 1.00 90.06 190 ALA A CA 1
ATOM 1526 C C . ALA A 1 190 ? -21.430 -2.192 30.313 1.00 90.06 190 ALA A C 1
ATOM 1528 O O . ALA A 1 190 ? -21.750 -1.182 30.941 1.00 90.06 190 ALA A O 1
ATOM 1529 N N . ALA A 1 191 ? -22.066 -2.549 29.191 1.00 88.38 191 ALA A N 1
ATOM 1530 C CA . ALA A 1 191 ? -23.338 -1.969 28.762 1.00 88.38 191 ALA A CA 1
ATOM 1531 C C . ALA A 1 191 ? -24.527 -2.569 29.534 1.00 88.38 191 ALA A C 1
ATOM 1533 O O . ALA A 1 191 ? -25.320 -1.811 30.086 1.00 88.38 191 ALA A O 1
ATOM 1534 N N . GLN A 1 192 ? -24.604 -3.899 29.655 1.00 88.88 192 GLN A N 1
ATOM 1535 C CA . GLN A 1 192 ? -25.655 -4.592 30.417 1.00 88.88 192 GLN A CA 1
ATOM 1536 C C . GLN A 1 192 ? -25.677 -4.188 31.898 1.00 88.88 192 GLN A C 1
ATOM 1538 O O . GLN A 1 192 ? -26.739 -3.900 32.446 1.00 88.88 192 GLN A O 1
ATOM 1543 N N . ASP A 1 193 ? -24.513 -4.124 32.546 1.00 88.50 193 ASP A N 1
ATOM 1544 C CA . ASP A 1 193 ? -24.414 -3.752 33.960 1.00 88.50 193 ASP A CA 1
ATOM 1545 C C . ASP A 1 193 ? -24.788 -2.271 34.184 1.00 88.50 193 ASP A C 1
ATOM 1547 O O . ASP A 1 193 ? -25.441 -1.946 35.173 1.00 88.50 193 ASP A O 1
ATOM 1551 N N . ALA A 1 194 ? -24.500 -1.385 33.220 1.00 84.94 194 ALA A N 1
ATOM 1552 C CA . ALA A 1 194 ? -24.936 0.015 33.265 1.00 84.94 194 ALA A CA 1
ATOM 1553 C C . ALA A 1 194 ? -26.457 0.192 33.071 1.00 84.94 194 ALA A C 1
ATOM 1555 O O . ALA A 1 194 ? -27.037 1.105 33.658 1.00 84.94 194 ALA A O 1
ATOM 1556 N N . ILE A 1 195 ? -27.104 -0.673 32.277 1.00 84.25 195 ILE A N 1
ATOM 1557 C CA . ILE A 1 195 ? -28.570 -0.705 32.136 1.00 84.25 195 ILE A CA 1
ATOM 1558 C C . ILE A 1 195 ? -29.199 -1.124 33.470 1.00 84.25 195 ILE A C 1
ATOM 1560 O O . ILE A 1 195 ? -29.976 -0.351 34.033 1.00 84.25 195 ILE A O 1
ATOM 1564 N N . ARG A 1 196 ? -28.759 -2.254 34.044 1.00 83.88 196 ARG A N 1
ATOM 1565 C CA . ARG A 1 196 ? -29.202 -2.746 35.364 1.00 83.88 196 ARG A CA 1
ATOM 1566 C C . ARG A 1 196 ? -29.041 -1.702 36.466 1.00 83.88 196 ARG A C 1
ATOM 1568 O O . ARG A 1 196 ? -29.932 -1.517 37.288 1.00 83.88 196 ARG A O 1
ATOM 1575 N N . GLU A 1 197 ? -27.915 -0.989 36.480 1.00 79.31 197 GLU A N 1
ATOM 1576 C CA . GLU A 1 197 ? -27.674 0.105 37.425 1.00 79.31 197 GLU A CA 1
ATOM 1577 C C . GLU A 1 197 ? -28.613 1.305 37.244 1.00 79.31 197 GLU A C 1
ATOM 1579 O O . GLU A 1 197 ? -28.787 2.068 38.193 1.00 79.31 197 GLU A O 1
ATOM 1584 N N . SER A 1 198 ? -29.175 1.518 36.051 1.00 75.75 198 SER A N 1
ATOM 1585 C CA . SER A 1 198 ? -30.157 2.579 35.801 1.00 75.75 198 SER A CA 1
ATOM 1586 C C . SER A 1 198 ? -31.578 2.146 36.179 1.00 75.75 198 SER A C 1
ATOM 1588 O O . SER A 1 198 ? -32.278 2.898 36.853 1.00 75.75 198 SER A O 1
ATOM 1590 N N . GLU A 1 199 ? -31.953 0.902 35.868 1.00 77.88 199 GLU A N 1
ATOM 1591 C CA . GLU A 1 199 ? -33.222 0.273 36.265 1.00 77.88 199 GLU A CA 1
ATOM 1592 C C . GLU A 1 199 ? -33.336 0.165 37.796 1.00 77.88 199 GLU A C 1
ATOM 1594 O O . GLU A 1 199 ? -34.363 0.499 38.376 1.00 77.88 199 GLU A O 1
ATOM 1599 N N . ALA A 1 200 ? -32.248 -0.201 38.481 1.00 73.69 200 ALA A N 1
ATOM 1600 C CA . ALA A 1 200 ? -32.199 -0.261 39.944 1.00 73.69 200 ALA A CA 1
ATOM 1601 C C . ALA A 1 200 ? -32.266 1.118 40.636 1.00 73.69 200 ALA A C 1
ATOM 1603 O O . ALA A 1 200 ? -32.508 1.179 41.841 1.00 73.69 200 ALA A O 1
ATOM 1604 N N . LYS A 1 201 ? -32.031 2.219 39.906 1.00 71.88 201 LYS A N 1
ATOM 1605 C CA . LYS A 1 201 ? -32.128 3.601 40.422 1.00 71.88 201 LYS A CA 1
ATOM 1606 C C . LYS A 1 201 ? -33.471 4.257 40.094 1.00 71.88 201 LYS A C 1
ATOM 1608 O O . LYS A 1 201 ? -33.900 5.116 40.856 1.00 71.88 201 LYS A O 1
ATOM 1613 N N . ASN A 1 202 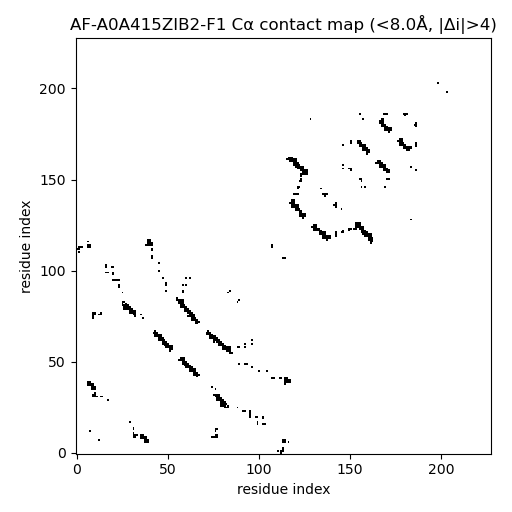? -34.134 3.816 39.025 1.00 59.91 202 ASN A N 1
ATOM 1614 C CA . ASN A 1 202 ? -35.495 4.195 38.652 1.00 59.91 202 ASN A CA 1
ATOM 1615 C C . ASN A 1 202 ? -36.363 2.928 38.504 1.00 59.91 202 ASN A C 1
ATOM 1617 O O . ASN A 1 202 ? -36.580 2.480 37.373 1.00 59.91 202 ASN A O 1
ATOM 1621 N N . PRO A 1 203 ? -36.865 2.340 39.608 1.00 51.28 203 PRO A N 1
ATOM 1622 C CA . PRO A 1 203 ? -37.860 1.278 39.522 1.00 51.28 203 PRO A CA 1
ATOM 1623 C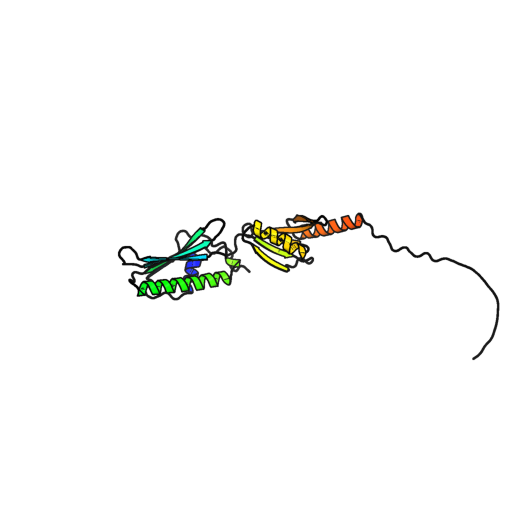 C . PRO A 1 203 ? -39.078 1.803 38.760 1.00 51.28 203 PRO A C 1
ATOM 1625 O O . PRO A 1 203 ? -39.590 2.874 39.087 1.00 51.28 203 PRO A O 1
ATOM 1628 N N . ALA A 1 204 ? -39.535 1.073 37.744 1.00 51.28 204 ALA A N 1
ATOM 1629 C CA . ALA A 1 204 ? -40.763 1.433 37.049 1.00 51.28 204 ALA A CA 1
ATOM 1630 C C . ALA A 1 204 ? -41.945 1.362 38.026 1.00 51.28 204 ALA A C 1
ATOM 1632 O O . ALA A 1 204 ? -42.087 0.370 38.746 1.00 51.28 204 ALA A O 1
ATOM 1633 N N . GLU A 1 205 ? -42.795 2.391 38.036 1.00 49.31 205 GLU A N 1
ATOM 1634 C CA . GLU A 1 205 ? -44.069 2.331 38.749 1.00 49.31 205 GLU A CA 1
ATOM 1635 C C . GLU A 1 205 ? -44.889 1.168 38.179 1.00 49.31 205 GLU A C 1
ATOM 1637 O O . GLU A 1 205 ? -45.169 1.097 36.978 1.00 49.31 205 GLU A O 1
ATOM 164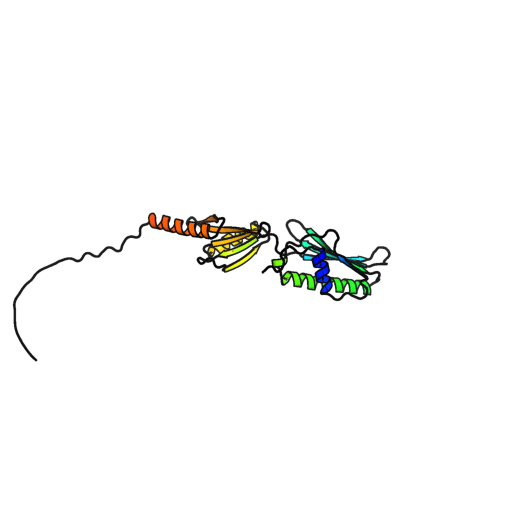2 N N . SER A 1 206 ? -45.230 0.215 39.045 1.00 38.06 206 SER A N 1
ATOM 1643 C CA . SER A 1 206 ? -46.182 -0.843 38.726 1.00 38.06 206 SER A CA 1
ATOM 1644 C C . SER A 1 206 ? -47.528 -0.210 38.362 1.00 38.06 206 SER A C 1
ATOM 1646 O O . SER A 1 206 ? -47.941 0.705 39.077 1.00 38.06 206 SER A O 1
ATOM 1648 N N . PRO A 1 207 ? -48.244 -0.696 37.329 1.00 43.81 207 PRO A N 1
ATOM 1649 C CA . PRO A 1 207 ? -49.613 -0.259 37.079 1.00 43.81 207 PRO A CA 1
ATOM 1650 C C . PRO A 1 207 ? -50.442 -0.441 38.352 1.00 43.81 207 PRO A C 1
ATOM 1652 O O . PRO A 1 207 ? -50.423 -1.529 38.930 1.00 43.81 207 PRO A O 1
ATOM 1655 N N . GLU A 1 208 ? -51.125 0.612 38.803 1.00 40.03 208 GLU A N 1
ATOM 1656 C CA . GLU A 1 208 ? -51.960 0.527 40.001 1.00 40.03 208 GLU A CA 1
ATOM 1657 C C . GLU A 1 208 ? -53.071 -0.509 39.777 1.00 40.03 208 GLU A C 1
ATOM 1659 O O . GLU A 1 208 ? -53.808 -0.457 38.790 1.00 40.03 208 GLU A O 1
ATOM 1664 N N . GLU A 1 209 ? -53.161 -1.488 40.678 1.00 42.38 209 GLU A N 1
ATOM 1665 C CA . GLU A 1 209 ? -54.166 -2.545 40.612 1.00 42.38 209 GLU A CA 1
ATOM 1666 C C . GLU A 1 209 ? -55.526 -1.949 41.006 1.00 42.38 209 GLU A C 1
ATOM 1668 O O . GLU A 1 209 ? -55.804 -1.712 42.181 1.00 42.38 209 GLU A O 1
ATOM 1673 N N . GLU A 1 210 ? -56.340 -1.620 39.998 1.00 37.09 210 GLU A N 1
ATOM 1674 C CA . GLU A 1 210 ? -57.550 -0.805 40.149 1.00 37.09 210 GLU A CA 1
ATOM 1675 C C . GLU A 1 210 ? -58.580 -1.474 41.083 1.00 37.09 210 GLU A C 1
ATOM 1677 O O . GLU A 1 210 ? -59.267 -2.436 40.725 1.00 37.09 210 GLU A O 1
ATOM 1682 N N . CYS A 1 211 ? -58.668 -0.964 42.317 1.00 32.50 211 CYS A N 1
ATOM 1683 C CA . CYS A 1 211 ? -59.495 -1.526 43.382 1.00 32.50 211 CYS A CA 1
ATOM 1684 C C . CYS A 1 211 ? -60.976 -1.630 42.991 1.00 32.50 211 CYS A C 1
ATOM 1686 O O . CYS A 1 211 ? -61.680 -0.626 42.866 1.00 32.50 211 CYS A O 1
ATOM 1688 N N . ARG A 1 212 ? -61.489 -2.864 42.929 1.00 43.62 212 ARG A N 1
ATOM 1689 C CA . ARG A 1 212 ? -62.934 -3.131 42.907 1.00 43.62 212 ARG A CA 1
ATOM 1690 C C . ARG A 1 212 ? -63.607 -2.640 44.197 1.00 43.62 212 ARG A C 1
ATOM 1692 O O . ARG A 1 212 ? -63.176 -3.049 45.275 1.00 43.62 212 ARG A O 1
ATOM 1699 N N . PRO A 1 213 ? -64.725 -1.901 44.110 1.00 42.00 213 PRO A N 1
ATOM 1700 C CA . PRO A 1 213 ? -65.652 -1.755 45.220 1.00 42.00 213 PRO A CA 1
ATOM 1701 C C . PRO A 1 213 ? -66.676 -2.905 45.238 1.00 42.00 213 PRO A C 1
ATOM 1703 O O . PRO A 1 213 ? -67.479 -3.065 44.319 1.00 42.00 213 PRO A O 1
ATOM 1706 N N . GLU A 1 214 ? -66.681 -3.673 46.323 1.00 39.19 214 GLU A N 1
ATOM 1707 C CA . GLU A 1 214 ? -67.908 -4.259 46.880 1.00 39.19 214 GLU A CA 1
ATOM 1708 C C . GLU A 1 214 ? -68.591 -3.183 47.749 1.00 39.19 214 GLU A C 1
ATOM 1710 O O . GLU A 1 214 ? -67.902 -2.344 48.326 1.00 39.19 214 GLU A O 1
ATOM 1715 N N . ALA A 1 215 ? -69.911 -3.119 47.922 1.00 44.44 215 ALA A N 1
ATOM 1716 C CA . ALA A 1 215 ? -71.051 -3.759 47.256 1.00 44.44 215 ALA A CA 1
ATOM 1717 C C . ALA A 1 215 ? -72.307 -2.922 47.601 1.00 44.44 215 ALA A C 1
ATOM 1719 O O . ALA A 1 215 ? -72.221 -2.033 48.447 1.00 44.44 215 ALA A O 1
ATOM 1720 N N . GLU A 1 216 ? -73.486 -3.242 47.056 1.00 34.72 216 GLU A N 1
ATOM 1721 C CA . GLU A 1 216 ? -74.723 -2.998 47.816 1.00 34.72 216 GLU A CA 1
ATOM 1722 C C . GLU A 1 216 ? -75.824 -4.019 47.488 1.00 34.72 216 GLU A C 1
ATOM 1724 O O . GLU A 1 216 ? -75.963 -4.485 46.357 1.00 34.72 216 GLU A O 1
ATOM 1729 N N . GLU A 1 217 ? -76.578 -4.404 48.517 1.00 38.44 217 GLU A N 1
ATOM 1730 C CA . GLU A 1 217 ? -77.538 -5.508 48.515 1.00 38.44 217 GLU A CA 1
ATOM 1731 C C . GLU A 1 217 ? -78.973 -4.963 48.513 1.00 38.44 217 GLU A C 1
ATOM 1733 O O . GLU A 1 217 ? -79.385 -4.274 49.444 1.00 38.44 217 GLU A O 1
ATOM 1738 N N . THR A 1 218 ? -79.774 -5.300 47.496 1.00 33.62 218 THR A N 1
ATOM 1739 C CA . THR A 1 218 ? -81.229 -5.062 47.519 1.00 33.62 218 THR A CA 1
ATOM 1740 C C . THR A 1 218 ? -81.997 -6.270 46.987 1.00 33.62 218 THR A C 1
ATOM 1742 O O . THR A 1 218 ? -82.174 -6.455 45.786 1.00 33.62 218 THR A O 1
ATOM 1745 N N . ALA A 1 219 ? -82.487 -7.103 47.905 1.00 42.75 219 ALA A N 1
ATOM 1746 C CA . ALA A 1 219 ? -83.397 -8.195 47.578 1.00 42.75 219 ALA A CA 1
ATOM 1747 C C . ALA A 1 219 ? -84.830 -7.686 47.352 1.00 42.75 219 ALA A C 1
ATOM 1749 O O . ALA A 1 219 ? -85.329 -6.867 48.132 1.00 42.75 219 ALA A O 1
ATOM 1750 N N . LYS A 1 220 ? -85.524 -8.236 46.343 1.00 40.56 220 LYS A N 1
ATOM 1751 C CA . LYS A 1 220 ? -86.991 -8.332 46.341 1.00 40.56 220 LYS A CA 1
ATOM 1752 C C . LYS A 1 220 ? -87.545 -9.368 45.361 1.00 40.56 220 LYS A C 1
ATOM 1754 O O . LYS A 1 220 ? -87.096 -9.476 44.225 1.00 40.56 220 LYS A O 1
ATOM 1759 N N . GLU A 1 221 ? -88.554 -10.081 45.848 1.00 36.00 221 GLU A N 1
ATOM 1760 C CA . GLU A 1 221 ? -89.585 -10.818 45.101 1.00 36.00 221 GLU A CA 1
ATOM 1761 C C . GLU A 1 221 ? -90.312 -9.868 44.111 1.00 36.00 221 GLU A C 1
ATOM 1763 O O . GLU A 1 221 ? -90.313 -8.656 44.329 1.00 36.00 221 GLU A O 1
ATOM 1768 N N . GLU A 1 222 ? -90.979 -10.273 43.022 1.00 36.50 222 GLU A N 1
ATOM 1769 C CA . GLU A 1 222 ? -91.387 -11.578 42.443 1.00 36.50 222 GLU A CA 1
ATOM 1770 C C . GLU A 1 222 ? -91.554 -11.354 40.888 1.00 36.50 222 GLU A C 1
ATOM 1772 O O . GLU A 1 222 ? -91.182 -10.277 40.423 1.00 36.50 222 GLU A O 1
ATOM 1777 N N . LYS A 1 223 ? -92.054 -12.206 39.966 1.00 36.19 223 LYS A N 1
ATOM 1778 C CA . LYS A 1 223 ? -92.852 -13.454 39.988 1.00 36.19 223 LYS A CA 1
ATOM 1779 C C . LYS A 1 223 ? -92.635 -14.294 38.689 1.00 36.19 223 LYS A C 1
ATOM 1781 O O . LYS A 1 223 ? -91.547 -14.300 38.123 1.00 36.19 223 LYS A O 1
ATOM 1786 N N . GLU A 1 224 ? -93.679 -15.010 38.266 1.00 37.34 224 GLU A N 1
ATOM 1787 C CA . GLU A 1 224 ? -93.957 -15.686 36.983 1.00 37.34 224 GLU A CA 1
ATOM 1788 C C . GLU A 1 224 ? -93.969 -14.673 35.793 1.00 37.34 224 GLU A C 1
ATOM 1790 O O . GLU A 1 224 ? -93.879 -13.470 36.025 1.00 37.34 224 GLU A O 1
ATOM 1795 N N . GLU A 1 225 ? -94.026 -15.024 34.497 1.00 35.84 225 GLU A N 1
ATOM 1796 C CA . GLU A 1 225 ? -94.651 -16.179 33.822 1.00 35.84 225 GLU A CA 1
ATOM 1797 C C . GLU A 1 225 ? -93.850 -16.754 32.628 1.00 35.84 225 GLU A C 1
ATOM 1799 O O . GLU A 1 225 ? -92.958 -16.131 32.055 1.00 35.84 225 GLU A O 1
ATOM 1804 N N . SER A 1 226 ? -94.255 -17.964 32.228 1.00 41.59 226 SER A N 1
ATOM 1805 C CA . SER A 1 226 ? -94.135 -18.545 30.878 1.00 41.59 226 SER A CA 1
ATOM 1806 C C . SER A 1 226 ? -94.701 -17.609 29.787 1.00 41.59 226 SER A C 1
ATOM 1808 O O . SER A 1 226 ? -95.602 -16.834 30.075 1.00 41.59 226 SER A O 1
ATOM 1810 N N . GLU A 1 227 ? -94.282 -17.598 28.519 1.00 42.06 227 GLU A N 1
ATOM 1811 C CA . GLU A 1 227 ? -94.223 -18.657 27.487 1.00 42.06 227 GLU A CA 1
ATOM 1812 C C . GLU A 1 227 ? -93.306 -18.173 26.315 1.00 42.06 227 GLU A C 1
ATOM 1814 O O . GLU A 1 227 ? -92.942 -16.999 26.295 1.00 42.06 227 GLU A O 1
ATOM 1819 N N . LYS A 1 228 ? -92.902 -18.938 25.283 1.00 42.22 228 LYS A N 1
ATOM 1820 C CA . LYS A 1 228 ? -93.194 -20.315 24.827 1.00 42.22 228 LYS A CA 1
ATOM 1821 C C . LYS A 1 228 ? -92.015 -20.844 23.994 1.00 42.22 228 LYS A C 1
ATOM 1823 O O . LYS A 1 228 ? -91.350 -20.001 23.352 1.00 42.22 228 LYS A O 1
#